Protein AF-A0A8T3SNA0-F1 (afdb_monomer)

Mean predicted aligned error: 11.96 Å

Radius of gyration: 19.22 Å; Cα contacts (8 Å, |Δi|>4): 150; chains: 1; bounding box: 56×57×47 Å

Secondary structure (DSSP, 8-state):
-------------PPPHHHHHHHHHHHHTT--HHHHHHHHHHHHHTTSS-S--PPPHHHHHHHHHHHH--TT-B--GGG--TTTHHHHHHHHHHHHHHTTTS----BHHHHHHHHHHHHHTTT-S-HHHHHHHHHHHHHHHHHT--HHHHHHHHHHHTTT-S--TTSSS--SS---SS-HHHHHHHHHHHHHHHHHHHHHTT-

Nearest PDB structures (foldseek):
  5cwd-assembly1_A  TM=2.238E-01  e=4.123E+00  synthetic construct

Structure (mmCIF, N/CA/C/O backbone):
data_AF-A0A8T3SNA0-F1
#
_entry.id   AF-A0A8T3SNA0-F1
#
loop_
_atom_site.group_PDB
_atom_site.id
_atom_site.type_symbol
_atom_site.label_atom_id
_atom_site.label_alt_id
_atom_site.label_comp_id
_atom_site.label_asym_id
_atom_site.label_entity_id
_atom_site.label_seq_id
_atom_site.pdbx_PDB_ins_code
_atom_site.Cartn_x
_atom_site.Cartn_y
_atom_site.Cartn_z
_atom_site.occupancy
_atom_site.B_iso_or_equiv
_atom_site.auth_seq_id
_atom_site.auth_comp_id
_atom_site.auth_asym_id
_atom_site.auth_atom_id
_atom_site.pdbx_PDB_model_num
ATOM 1 N N . MET A 1 1 ? -32.543 43.763 0.097 1.00 41.12 1 MET A N 1
ATOM 2 C CA . MET A 1 1 ? -32.169 42.944 1.270 1.00 41.12 1 MET A CA 1
ATOM 3 C C . MET A 1 1 ? -31.604 41.616 0.782 1.00 41.12 1 MET A C 1
ATOM 5 O O . MET A 1 1 ? -32.370 40.712 0.484 1.00 41.12 1 MET A O 1
ATOM 9 N N . ALA A 1 2 ? -30.284 41.521 0.621 1.00 39.97 2 ALA A N 1
ATOM 10 C CA . ALA A 1 2 ? -29.609 40.285 0.229 1.00 39.97 2 ALA A CA 1
ATOM 11 C C . ALA A 1 2 ? -28.922 39.700 1.468 1.00 39.97 2 ALA A C 1
ATOM 13 O O . ALA A 1 2 ? -28.028 40.326 2.036 1.00 39.97 2 ALA A O 1
ATOM 14 N N . ALA A 1 3 ? -29.379 38.531 1.916 1.00 43.66 3 ALA A N 1
ATOM 15 C CA . ALA A 1 3 ? -28.759 37.804 3.011 1.00 43.66 3 ALA A CA 1
ATOM 16 C C . ALA A 1 3 ? -27.366 37.329 2.572 1.00 43.66 3 ALA A C 1
ATOM 18 O O . ALA A 1 3 ? -27.232 36.438 1.730 1.00 43.66 3 ALA A O 1
ATOM 19 N N . LEU A 1 4 ? -26.329 37.944 3.141 1.00 41.34 4 LEU A N 1
ATOM 20 C CA . LEU A 1 4 ? -24.953 37.469 3.080 1.00 41.34 4 LEU A CA 1
ATOM 21 C C . LEU A 1 4 ? -24.907 36.070 3.698 1.00 41.34 4 LEU A C 1
ATOM 23 O O . LEU A 1 4 ? -24.928 35.906 4.916 1.00 41.34 4 LEU A O 1
ATOM 27 N N . ARG A 1 5 ? -24.873 35.053 2.833 1.00 42.12 5 ARG A N 1
ATOM 28 C CA . ARG A 1 5 ? -24.550 33.676 3.198 1.00 42.12 5 ARG A CA 1
ATOM 29 C C . ARG A 1 5 ? -23.147 33.682 3.793 1.00 42.12 5 ARG A C 1
ATOM 31 O O . ARG A 1 5 ? -22.155 33.714 3.068 1.00 42.12 5 ARG A O 1
ATOM 38 N N . THR A 1 6 ? -23.070 33.670 5.116 1.00 41.16 6 THR A N 1
ATOM 39 C CA . THR A 1 6 ? -21.853 33.367 5.855 1.00 41.16 6 THR A CA 1
ATOM 40 C C . THR A 1 6 ? -21.423 31.964 5.452 1.00 41.16 6 THR A C 1
ATOM 42 O O . THR A 1 6 ? -21.992 30.955 5.863 1.00 41.16 6 THR A O 1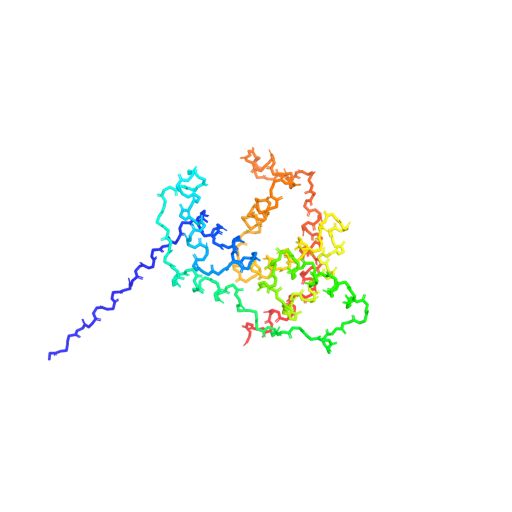
ATOM 45 N N . ASN A 1 7 ? -20.443 31.910 4.553 1.00 38.31 7 ASN A N 1
ATOM 46 C CA . ASN A 1 7 ? -19.790 30.686 4.135 1.00 38.31 7 ASN A CA 1
ATOM 47 C C . ASN A 1 7 ? -18.926 30.224 5.311 1.00 38.31 7 ASN A C 1
ATOM 49 O O . ASN A 1 7 ? -17.732 30.517 5.394 1.00 38.31 7 ASN A O 1
ATOM 53 N N . SER A 1 8 ? -19.585 29.596 6.286 1.00 42.53 8 SER A N 1
ATOM 54 C CA . SER A 1 8 ? -18.983 28.931 7.427 1.00 42.53 8 SER A CA 1
ATOM 55 C C . SER A 1 8 ? -18.005 27.909 6.876 1.00 42.53 8 SER A C 1
ATOM 57 O O . SER A 1 8 ? -18.397 26.799 6.518 1.00 42.53 8 SER A O 1
ATOM 59 N N . ARG A 1 9 ? -16.732 28.305 6.758 1.00 39.84 9 ARG A N 1
ATOM 60 C CA . ARG A 1 9 ? -15.613 27.406 6.488 1.00 39.84 9 ARG A CA 1
ATOM 61 C C . ARG A 1 9 ? -15.708 26.300 7.528 1.00 39.84 9 ARG A C 1
ATOM 63 O O . ARG A 1 9 ? -15.322 26.497 8.679 1.00 39.84 9 ARG A O 1
ATOM 70 N N . ARG A 1 10 ? -16.307 25.167 7.146 1.00 43.94 10 ARG A N 1
ATOM 71 C CA . ARG A 1 10 ? -16.349 23.946 7.946 1.00 43.94 10 ARG A CA 1
ATOM 72 C C . ARG A 1 10 ? -14.896 23.669 8.293 1.00 43.94 10 ARG A C 1
ATOM 74 O O . ARG A 1 10 ? -14.129 23.276 7.420 1.00 43.94 10 ARG A O 1
ATOM 81 N N . ARG A 1 11 ? -14.504 23.940 9.541 1.00 46.56 11 ARG A N 1
ATOM 82 C CA . ARG A 1 11 ? -13.233 23.469 10.084 1.00 46.56 11 ARG A CA 1
ATOM 83 C C . ARG A 1 11 ? -13.300 21.955 9.969 1.00 46.56 11 ARG A C 1
ATOM 85 O O . ARG A 1 11 ? -13.979 21.307 10.762 1.00 46.56 11 ARG A O 1
ATOM 92 N N . VAL A 1 12 ? -12.692 21.413 8.919 1.00 51.69 12 VAL A N 1
ATOM 93 C CA . VAL A 1 12 ? -12.481 19.978 8.783 1.00 51.69 12 VAL A CA 1
ATOM 94 C C . VAL A 1 12 ? -11.701 19.599 10.031 1.00 51.69 12 VAL A C 1
ATOM 96 O O . VAL A 1 12 ? -10.583 20.074 10.227 1.00 51.69 12 VAL A O 1
ATOM 99 N N . ARG A 1 13 ? -12.334 18.855 10.945 1.00 62.06 13 ARG A N 1
ATOM 100 C CA . ARG A 1 13 ? -11.621 18.318 12.102 1.00 62.06 13 ARG A CA 1
ATOM 101 C C . ARG A 1 13 ? -10.490 17.475 11.534 1.00 62.06 13 ARG A C 1
ATOM 103 O O . ARG A 1 13 ? -10.747 16.507 10.820 1.00 62.06 13 ARG A O 1
ATOM 110 N N . LYS A 1 14 ? -9.256 17.906 11.790 1.00 80.62 14 LYS A N 1
ATOM 111 C CA . LYS A 1 14 ? -8.062 17.186 11.366 1.00 80.62 14 LYS A CA 1
ATOM 112 C C . LYS A 1 14 ? -8.101 15.820 12.055 1.00 80.62 14 LYS A C 1
ATOM 114 O O . LYS A 1 14 ? -8.284 15.761 13.270 1.00 80.62 14 LYS A O 1
ATOM 119 N N . VAL A 1 15 ? -8.023 14.745 11.272 1.00 85.31 15 VAL A N 1
ATOM 120 C CA . VAL A 1 15 ? -7.929 13.379 11.807 1.00 85.31 15 VAL A CA 1
ATOM 121 C C . VAL A 1 15 ? -6.645 13.294 12.631 1.00 85.31 15 VAL A C 1
ATOM 123 O O . VAL A 1 15 ? -5.622 13.849 12.224 1.00 85.31 15 VAL A O 1
ATOM 126 N N . HIS A 1 16 ? -6.709 12.657 13.801 1.00 87.25 16 HIS A N 1
ATOM 127 C CA . HIS A 1 16 ? -5.532 12.508 14.654 1.00 87.25 16 HIS A CA 1
ATOM 128 C C . HIS A 1 16 ? -4.430 11.727 13.910 1.00 87.25 16 HIS A C 1
ATOM 130 O O . HIS A 1 16 ? -4.771 10.752 13.235 1.00 87.25 16 HIS A O 1
ATOM 136 N N . PRO A 1 17 ? -3.139 12.099 14.019 1.00 78.88 17 PRO A N 1
ATOM 137 C CA . PRO A 1 17 ? -2.055 11.447 13.282 1.00 78.88 17 PRO A CA 1
ATOM 138 C C . PRO A 1 17 ? -2.010 9.922 13.431 1.00 78.88 17 PRO A C 1
ATOM 140 O O . PRO A 1 17 ? -1.858 9.227 12.433 1.00 78.88 17 PRO A O 1
ATOM 143 N N . ASP A 1 18 ? -2.224 9.387 14.636 1.00 78.69 18 ASP A N 1
ATOM 144 C CA . ASP A 1 18 ? -2.206 7.931 14.855 1.00 78.69 18 ASP A CA 1
ATOM 145 C C . ASP A 1 18 ? -3.382 7.213 14.181 1.00 78.69 18 ASP A C 1
ATOM 147 O O . ASP A 1 18 ? -3.214 6.145 13.595 1.00 78.69 18 ASP A O 1
ATOM 151 N N . VAL A 1 19 ? -4.565 7.834 14.190 1.00 87.31 19 VAL A N 1
ATOM 152 C CA . VAL A 1 19 ? -5.748 7.313 13.493 1.00 87.31 19 VAL A CA 1
ATOM 153 C C . VAL A 1 19 ? -5.531 7.372 11.982 1.00 87.31 19 VAL A C 1
ATOM 155 O O . VAL A 1 19 ? -5.845 6.421 11.274 1.00 87.31 19 VAL A O 1
ATOM 158 N N . LEU A 1 20 ? -4.944 8.462 11.482 1.00 85.69 20 LEU A N 1
ATOM 159 C CA . LEU A 1 20 ? -4.593 8.603 10.071 1.00 85.69 20 LEU A CA 1
ATOM 160 C C . LEU A 1 20 ? -3.561 7.551 9.638 1.00 85.69 20 LEU A C 1
ATOM 162 O O . LEU A 1 20 ? -3.714 6.952 8.576 1.00 85.69 20 LEU A O 1
ATOM 166 N N . ARG A 1 21 ? -2.558 7.275 10.481 1.00 79.56 21 ARG A N 1
ATOM 167 C CA . ARG A 1 21 ? -1.555 6.226 10.253 1.00 79.56 21 ARG A CA 1
ATOM 168 C C . ARG A 1 21 ? -2.212 4.850 10.136 1.00 79.56 21 ARG A C 1
ATOM 170 O O . ARG A 1 21 ? -1.941 4.133 9.178 1.00 79.56 21 ARG A O 1
ATOM 177 N N . ALA A 1 22 ? -3.117 4.518 11.056 1.00 83.31 22 ALA A N 1
ATOM 178 C CA . ALA A 1 22 ? -3.868 3.265 11.024 1.00 83.31 22 ALA A CA 1
ATOM 179 C C . ALA A 1 22 ? -4.764 3.148 9.774 1.00 83.31 22 ALA A C 1
ATOM 181 O O . ALA A 1 22 ? -4.794 2.098 9.136 1.00 83.31 22 ALA A O 1
ATOM 182 N N . ILE A 1 23 ? -5.421 4.242 9.365 1.00 87.75 23 ILE A N 1
ATOM 183 C CA . ILE A 1 23 ? -6.200 4.299 8.116 1.00 87.75 23 ILE A CA 1
ATOM 184 C C . ILE A 1 23 ? -5.314 4.012 6.908 1.00 87.75 23 ILE A C 1
ATOM 186 O O . ILE A 1 23 ? -5.667 3.183 6.075 1.00 87.75 23 ILE A O 1
ATOM 190 N N . HIS A 1 24 ? -4.164 4.682 6.801 1.00 83.94 24 HIS A N 1
ATOM 191 C CA . HIS A 1 24 ? -3.239 4.464 5.691 1.00 83.94 24 HIS A CA 1
ATOM 192 C C . HIS A 1 24 ? -2.762 3.015 5.643 1.00 83.94 24 HIS A C 1
ATOM 194 O O . HIS A 1 24 ? -2.770 2.413 4.573 1.00 83.94 24 HIS A O 1
ATOM 200 N N . GLN A 1 25 ? -2.403 2.445 6.793 1.00 81.62 25 GLN A N 1
ATOM 201 C CA . GLN A 1 25 ? -1.986 1.052 6.903 1.00 81.62 25 GLN A CA 1
ATOM 202 C C . GLN A 1 25 ? -3.044 0.092 6.347 1.00 81.62 25 GLN A C 1
ATOM 204 O O . GLN A 1 25 ? -2.724 -0.730 5.488 1.00 81.62 25 GLN A O 1
ATOM 209 N N . ASP A 1 26 ? -4.297 0.216 6.780 1.00 85.88 26 ASP A N 1
ATOM 210 C CA . ASP A 1 26 ? -5.354 -0.705 6.355 1.00 85.88 26 ASP A CA 1
ATOM 211 C C . ASP A 1 26 ? -5.747 -0.482 4.878 1.00 85.88 26 ASP A C 1
ATOM 213 O O . ASP A 1 26 ? -6.000 -1.426 4.129 1.00 85.88 26 ASP A O 1
ATOM 217 N N . LEU A 1 27 ? -5.715 0.761 4.390 1.00 87.00 27 LEU A N 1
ATOM 218 C CA . LEU A 1 27 ? -5.955 1.056 2.971 1.00 87.00 27 LEU A CA 1
ATOM 219 C C . LEU A 1 27 ? -4.823 0.549 2.057 1.00 87.00 27 LEU A C 1
ATOM 221 O O . LEU A 1 27 ? -5.067 0.156 0.906 1.00 87.00 27 LEU A O 1
ATOM 225 N N . LEU A 1 28 ? -3.578 0.533 2.543 1.00 81.75 28 LEU A N 1
ATOM 226 C CA . LEU A 1 28 ? -2.426 -0.009 1.815 1.00 81.75 28 LEU A CA 1
ATOM 227 C C . LEU A 1 28 ? -2.498 -1.533 1.666 1.00 81.75 28 LEU A C 1
ATOM 229 O O . LEU A 1 28 ? -2.053 -2.054 0.641 1.00 81.75 28 LEU A O 1
ATOM 233 N N . THR A 1 29 ? -3.112 -2.235 2.619 1.00 79.69 29 THR A N 1
ATOM 234 C CA . THR A 1 29 ? -3.356 -3.688 2.543 1.00 79.69 29 THR A CA 1
ATOM 235 C C . THR A 1 29 ? -4.631 -4.051 1.773 1.00 79.69 29 THR A C 1
ATOM 237 O O . THR A 1 29 ? -4.934 -5.229 1.588 1.00 79.69 29 THR A O 1
ATOM 240 N N . GLY A 1 30 ? -5.358 -3.048 1.268 1.00 83.38 30 GLY A N 1
ATOM 241 C CA . GLY A 1 30 ? -6.528 -3.233 0.412 1.00 83.38 30 GLY A CA 1
ATOM 242 C C . GLY A 1 30 ? -7.860 -3.322 1.155 1.00 83.38 30 GLY A C 1
ATOM 243 O O . GLY A 1 30 ? -8.850 -3.707 0.536 1.00 83.38 30 GLY A O 1
ATOM 244 N N . ALA A 1 31 ? -7.914 -2.967 2.444 1.00 87.88 31 ALA A N 1
ATOM 245 C CA . ALA A 1 31 ? -9.171 -2.902 3.185 1.00 87.88 31 ALA A CA 1
ATOM 246 C C . ALA A 1 31 ? -10.130 -1.865 2.572 1.00 87.88 31 ALA A C 1
ATOM 248 O O . ALA A 1 31 ? -9.706 -0.824 2.051 1.00 87.88 31 ALA A O 1
ATOM 249 N N . SER A 1 32 ? -11.436 -2.138 2.626 1.00 90.94 32 SER A N 1
ATOM 250 C CA . SER A 1 32 ? -12.446 -1.164 2.213 1.00 90.94 32 SER A CA 1
ATOM 251 C C . SER A 1 32 ? -12.658 -0.110 3.306 1.00 90.94 32 SER A C 1
ATOM 253 O O . SER A 1 32 ? -12.371 -0.343 4.475 1.00 90.94 32 SER A O 1
ATOM 255 N N . ALA A 1 33 ? -13.170 1.072 2.955 1.00 92.00 33 ALA A N 1
ATOM 256 C CA . ALA A 1 33 ? -13.394 2.128 3.945 1.00 92.00 33 ALA A CA 1
ATOM 257 C C . ALA A 1 33 ? -14.295 1.702 5.132 1.00 92.00 33 ALA A C 1
ATOM 259 O O . ALA A 1 33 ? -13.966 2.077 6.257 1.00 92.00 33 ALA A O 1
ATOM 260 N N . PRO A 1 34 ? -15.384 0.927 4.936 1.00 94.38 34 PRO A N 1
ATOM 261 C CA . PRO A 1 34 ? -16.122 0.312 6.041 1.00 94.38 34 PRO A CA 1
ATOM 262 C C . PRO A 1 34 ? -15.256 -0.589 6.929 1.00 94.38 34 PRO A C 1
ATOM 264 O O . PRO A 1 34 ? -15.255 -0.391 8.142 1.00 94.38 34 PRO A O 1
ATOM 267 N N . ASP A 1 35 ? -14.467 -1.492 6.334 1.00 92.94 35 ASP A N 1
ATOM 268 C CA . ASP A 1 35 ? -13.602 -2.419 7.081 1.00 92.94 35 ASP A CA 1
ATOM 269 C C . ASP A 1 35 ? -12.575 -1.660 7.927 1.00 92.94 35 ASP A C 1
ATOM 271 O O . ASP A 1 35 ? -12.303 -2.028 9.065 1.00 92.94 35 ASP A O 1
ATOM 275 N N . VAL A 1 36 ? -12.029 -0.558 7.397 1.00 93.44 36 VAL A N 1
ATOM 276 C CA . VAL A 1 36 ? -11.104 0.311 8.139 1.00 93.44 36 VAL A CA 1
ATOM 277 C C . VAL A 1 36 ? -11.796 0.938 9.349 1.00 93.44 36 VAL A C 1
ATOM 279 O O . VAL A 1 36 ? -11.230 0.952 10.437 1.00 93.44 36 VAL A O 1
ATOM 282 N N . VAL A 1 37 ? -13.017 1.460 9.198 1.00 95.19 37 VAL A N 1
ATOM 283 C CA . VAL A 1 37 ? -13.757 2.059 10.325 1.00 95.19 37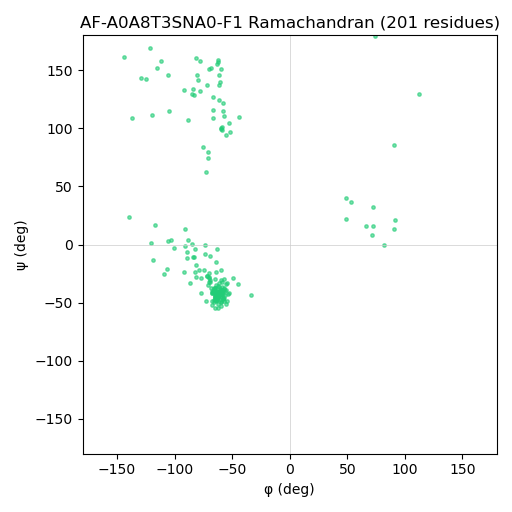 VAL A CA 1
ATOM 284 C C . VAL A 1 37 ? -14.048 1.018 11.407 1.00 95.19 37 VAL A C 1
ATOM 286 O O . VAL A 1 37 ? -13.891 1.304 12.598 1.00 95.19 37 VAL A O 1
ATOM 289 N N . GLU A 1 38 ? -14.432 -0.191 11.005 1.00 94.94 38 GLU A N 1
ATOM 290 C CA . GLU A 1 38 ? -14.644 -1.306 11.926 1.00 94.94 38 GLU A CA 1
ATOM 291 C C . GLU A 1 38 ? -13.340 -1.703 12.632 1.00 94.94 38 GLU A C 1
ATOM 293 O O . GLU A 1 38 ? -13.306 -1.780 13.861 1.00 94.94 38 GLU A O 1
ATOM 298 N N . ALA A 1 39 ? -12.240 -1.854 11.890 1.00 93.06 39 ALA A N 1
ATOM 299 C CA . ALA A 1 39 ? -10.931 -2.190 12.441 1.00 93.06 39 ALA A CA 1
ATOM 300 C C . ALA A 1 39 ? -10.437 -1.143 13.451 1.00 93.06 39 ALA A C 1
ATOM 302 O O . ALA A 1 39 ? -9.952 -1.507 14.524 1.00 93.06 39 ALA A O 1
ATOM 303 N N . LEU A 1 40 ? -10.598 0.153 13.160 1.00 94.50 40 LEU A N 1
ATOM 304 C CA . LEU A 1 40 ? -10.273 1.236 14.096 1.00 94.50 40 LEU A CA 1
ATOM 305 C C . LEU A 1 40 ? -11.102 1.144 15.379 1.00 94.50 40 LEU A C 1
ATOM 307 O O . LEU A 1 40 ? -10.555 1.297 16.469 1.00 94.50 40 LEU A O 1
ATOM 311 N N . SER A 1 41 ? -12.396 0.843 15.249 1.00 94.06 41 SER A N 1
ATOM 312 C CA . SER A 1 41 ? -13.301 0.685 16.394 1.00 94.06 41 SER A CA 1
ATOM 313 C C . SER A 1 41 ? -12.858 -0.471 17.285 1.00 94.06 41 SER A C 1
ATOM 315 O O . SER A 1 41 ? -12.748 -0.311 18.498 1.00 94.06 41 SER A O 1
ATOM 317 N N . GLN A 1 42 ? -12.514 -1.612 16.684 1.00 93.94 42 GLN A N 1
ATOM 318 C CA . GLN A 1 42 ? -12.010 -2.775 17.415 1.00 93.94 42 GLN A CA 1
ATOM 319 C C . GLN A 1 42 ? -10.674 -2.490 18.112 1.00 93.94 42 GLN A C 1
ATOM 321 O O . GLN A 1 42 ? -10.497 -2.853 19.272 1.00 93.94 42 GLN A O 1
ATOM 326 N N . ARG A 1 43 ? -9.738 -1.802 17.447 1.00 91.62 43 ARG A N 1
ATOM 327 C CA . ARG A 1 43 ? -8.451 -1.413 18.051 1.00 91.62 43 ARG A CA 1
ATOM 328 C C . ARG A 1 43 ? -8.633 -0.452 19.233 1.00 91.62 43 ARG A C 1
ATOM 330 O O . ARG A 1 43 ? -7.958 -0.610 20.245 1.00 91.62 43 ARG A O 1
ATOM 337 N N . GLN A 1 44 ? -9.560 0.503 19.142 1.00 92.75 44 GLN A N 1
ATOM 338 C CA . GLN A 1 44 ? -9.870 1.428 20.240 1.00 92.75 44 GLN A CA 1
ATOM 339 C C . GLN A 1 44 ?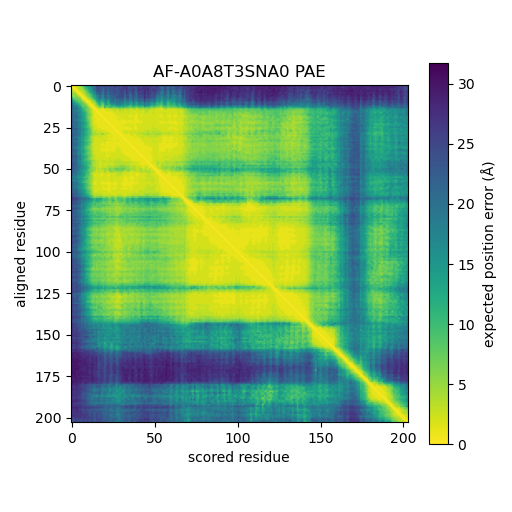 -10.508 0.702 21.433 1.00 92.75 44 GLN A C 1
ATOM 341 O O . GLN A 1 44 ? -10.109 0.936 22.569 1.00 92.75 44 GLN A O 1
ATOM 346 N N . LEU A 1 45 ? -11.416 -0.253 21.186 1.00 92.81 45 LEU A N 1
ATOM 347 C CA . LEU A 1 45 ? -11.990 -1.111 22.234 1.00 92.81 45 LEU A CA 1
ATOM 348 C C . LEU A 1 45 ? -10.934 -1.964 22.952 1.00 92.81 45 LEU A C 1
ATOM 350 O O . LEU A 1 45 ? -11.059 -2.216 24.148 1.00 92.81 45 LEU A O 1
ATOM 354 N N . ARG A 1 46 ? -9.885 -2.393 22.239 1.00 92.62 46 ARG A N 1
ATOM 355 C CA . ARG A 1 46 ? -8.748 -3.134 22.813 1.00 92.62 46 ARG A CA 1
ATOM 356 C C . ARG A 1 46 ? -7.691 -2.240 23.474 1.00 92.62 46 ARG A C 1
ATOM 358 O O . ARG A 1 46 ? -6.739 -2.765 24.040 1.00 92.62 46 ARG A O 1
ATOM 365 N N . GLY A 1 47 ? -7.837 -0.914 23.410 1.00 90.31 47 GLY A N 1
ATOM 366 C CA . GLY A 1 47 ? -6.846 0.037 23.926 1.00 90.31 47 GLY A CA 1
ATOM 367 C C . GLY A 1 47 ? -5.564 0.137 23.087 1.00 90.31 47 GLY A C 1
ATOM 368 O O . GLY A 1 47 ? -4.565 0.665 23.563 1.00 90.31 47 GLY A O 1
ATOM 369 N N . GLU A 1 48 ? -5.574 -0.359 21.846 1.00 85.75 48 GLU A N 1
ATOM 370 C CA . GLU A 1 48 ? -4.437 -0.307 20.906 1.00 85.75 48 GLU A CA 1
ATOM 371 C C . GLU A 1 48 ? -4.326 1.050 20.191 1.00 85.75 48 GLU A C 1
ATOM 373 O O . GLU A 1 48 ? -3.290 1.378 19.615 1.00 85.75 48 GLU A O 1
ATOM 378 N N . LEU A 1 49 ? -5.405 1.834 20.206 1.00 86.06 49 LEU A N 1
ATOM 379 C CA . LEU A 1 49 ? -5.478 3.190 19.670 1.00 86.06 49 LEU A CA 1
ATOM 380 C C . LEU A 1 49 ? -5.968 4.132 20.778 1.00 86.06 49 LEU A C 1
ATOM 382 O O . LEU A 1 49 ? -6.845 3.736 21.551 1.00 86.06 49 LEU A O 1
ATOM 386 N N . PRO A 1 50 ? -5.443 5.370 20.865 1.00 83.38 50 PRO A N 1
ATOM 387 C CA . PRO A 1 50 ? -5.921 6.325 21.853 1.00 83.38 50 PRO A CA 1
ATOM 388 C C . PRO A 1 50 ? -7.399 6.654 21.620 1.00 83.38 50 PRO A C 1
ATOM 390 O O . PRO A 1 50 ? -7.896 6.530 20.497 1.00 83.38 50 PRO A O 1
ATOM 393 N N . ASP A 1 51 ? -8.083 7.120 22.669 1.00 89.12 51 ASP A N 1
ATOM 394 C CA . ASP A 1 51 ? -9.507 7.472 22.630 1.00 89.12 51 ASP A CA 1
ATOM 395 C C . ASP A 1 51 ? -9.753 8.754 21.809 1.00 89.12 51 ASP A C 1
ATOM 397 O O . ASP A 1 51 ? -9.942 9.864 22.312 1.00 89.12 51 ASP A O 1
ATOM 401 N N . HIS A 1 52 ? -9.654 8.609 20.491 1.00 88.12 52 HIS A N 1
ATOM 402 C CA . HIS A 1 52 ? -9.841 9.656 19.504 1.00 88.12 52 HIS A CA 1
ATOM 403 C C . HIS A 1 52 ? -11.099 9.399 18.684 1.00 88.12 52 HIS A C 1
ATOM 405 O O . HIS A 1 52 ? -11.589 8.281 18.557 1.00 88.12 52 HIS A O 1
ATOM 411 N N . ALA A 1 53 ? -11.627 10.464 18.084 1.00 88.75 53 ALA A N 1
ATOM 412 C CA . ALA A 1 53 ? -12.787 10.343 17.217 1.00 88.75 53 ALA A CA 1
ATOM 413 C C . ALA A 1 53 ? -12.434 9.541 15.954 1.00 88.75 53 ALA A C 1
ATOM 415 O O . ALA A 1 53 ? -11.647 10.001 15.120 1.00 88.75 53 ALA A O 1
ATOM 416 N N . ILE A 1 54 ? -13.067 8.378 15.793 1.00 92.44 54 ILE A N 1
ATOM 417 C CA . ILE A 1 54 ? -12.976 7.573 14.575 1.00 92.44 54 ILE A CA 1
ATOM 418 C C . ILE A 1 54 ? -13.653 8.341 13.430 1.00 92.44 54 ILE A C 1
ATOM 420 O O . ILE A 1 54 ? -14.801 8.782 13.565 1.00 92.44 54 ILE A O 1
ATOM 424 N N . PRO A 1 55 ? -12.969 8.551 12.295 1.00 92.69 55 PRO A N 1
ATOM 425 C CA . PRO A 1 55 ? -13.567 9.226 11.159 1.00 92.69 55 PRO A CA 1
ATOM 426 C C . PRO A 1 55 ? -14.666 8.377 10.518 1.00 92.69 55 PRO A C 1
ATOM 428 O O . PRO A 1 55 ? -14.631 7.152 10.518 1.00 92.69 55 PRO A O 1
ATOM 431 N N . SER A 1 56 ? -15.638 9.051 9.904 1.00 94.56 56 SER A N 1
ATOM 432 C CA . SER A 1 56 ? -16.699 8.370 9.157 1.00 94.56 56 SER A CA 1
ATOM 433 C C . SER A 1 56 ? -16.149 7.586 7.959 1.00 94.56 56 SER A C 1
ATOM 435 O O . SER A 1 56 ? -15.148 7.991 7.361 1.00 94.56 56 SER A O 1
ATOM 437 N N . ALA A 1 57 ? -16.878 6.558 7.510 1.00 93.75 57 ALA A N 1
ATOM 438 C CA . ALA A 1 57 ? -16.539 5.813 6.292 1.00 93.75 57 ALA A CA 1
ATOM 439 C C . ALA A 1 57 ? -16.392 6.730 5.064 1.00 93.75 57 ALA A C 1
ATOM 441 O O . ALA A 1 57 ? -15.523 6.513 4.230 1.00 93.75 57 ALA A O 1
ATOM 442 N N . ARG A 1 58 ? -17.168 7.822 4.977 1.00 92.12 58 ARG A N 1
ATOM 443 C CA . ARG A 1 58 ? -17.020 8.830 3.913 1.00 92.12 58 ARG A CA 1
ATOM 444 C C . ARG A 1 58 ? -15.660 9.530 3.960 1.00 92.12 58 ARG A C 1
ATOM 446 O O . ARG A 1 58 ? -15.061 9.764 2.915 1.00 92.12 58 ARG A O 1
ATOM 453 N N . THR A 1 59 ? -15.189 9.883 5.153 1.00 93.00 59 THR A N 1
ATOM 454 C CA . THR A 1 59 ? -13.868 10.496 5.343 1.00 93.00 59 THR A CA 1
ATOM 455 C C . THR A 1 59 ? -12.770 9.516 4.948 1.00 93.00 59 THR A C 1
ATOM 457 O O . THR A 1 59 ? -11.877 9.890 4.195 1.00 93.00 59 THR A O 1
ATOM 460 N N . VAL A 1 60 ? -12.875 8.256 5.379 1.00 92.38 60 VAL A N 1
ATOM 461 C CA . VAL A 1 60 ? -11.926 7.201 4.997 1.00 92.38 60 VAL A CA 1
ATOM 462 C C . VAL A 1 60 ? -11.936 6.965 3.484 1.00 92.38 60 VAL A C 1
ATOM 464 O O . VAL A 1 60 ? -10.874 6.892 2.881 1.00 92.38 60 VAL A O 1
ATOM 467 N N . SER A 1 61 ? -13.102 6.940 2.832 1.00 90.69 61 SER A N 1
ATOM 468 C CA . SER A 1 61 ? -13.202 6.837 1.368 1.00 90.69 61 SER A CA 1
ATOM 469 C C . SER A 1 61 ? -12.557 8.017 0.639 1.00 90.69 61 SER A C 1
ATOM 471 O O . SER A 1 61 ? -11.955 7.824 -0.415 1.00 90.69 61 SER A O 1
ATOM 473 N N . ASN A 1 62 ? -12.664 9.237 1.177 1.00 89.06 62 ASN A N 1
ATOM 474 C CA . ASN A 1 62 ? -11.980 10.399 0.606 1.00 89.06 62 ASN A CA 1
ATOM 475 C C . ASN A 1 62 ? -10.457 10.241 0.699 1.00 89.06 62 ASN A C 1
ATOM 477 O O . ASN A 1 62 ? -9.788 10.408 -0.317 1.00 89.06 62 ASN A O 1
ATOM 481 N N . ILE A 1 63 ? -9.943 9.836 1.868 1.00 86.56 63 ILE A N 1
ATOM 482 C CA . ILE A 1 63 ? -8.517 9.530 2.073 1.00 86.56 63 ILE A CA 1
ATOM 483 C C . ILE A 1 63 ? -8.078 8.424 1.104 1.00 86.56 63 ILE A C 1
ATOM 485 O O . ILE A 1 63 ? -7.093 8.567 0.388 1.00 86.56 63 ILE A O 1
ATOM 489 N N . ALA A 1 64 ? -8.856 7.346 0.988 1.00 86.50 64 ALA A N 1
ATOM 490 C CA . ALA A 1 64 ? -8.574 6.253 0.064 1.00 86.50 64 ALA A CA 1
ATOM 491 C C . ALA A 1 64 ? -8.515 6.719 -1.394 1.00 86.50 64 ALA A C 1
ATOM 493 O O . ALA A 1 64 ? -7.663 6.263 -2.152 1.00 86.50 64 ALA A O 1
ATOM 494 N N . ARG A 1 65 ? -9.394 7.637 -1.805 1.00 84.44 65 ARG A N 1
ATOM 495 C CA . ARG A 1 65 ? -9.375 8.222 -3.150 1.00 84.44 65 ARG A CA 1
ATOM 496 C C . ARG A 1 65 ? -8.135 9.089 -3.375 1.00 84.44 65 ARG A C 1
ATOM 498 O O . ARG A 1 65 ? -7.527 9.002 -4.438 1.00 84.44 65 ARG A O 1
ATOM 505 N N . GLU A 1 66 ? -7.741 9.884 -2.388 1.00 80.69 66 GLU A N 1
ATOM 506 C CA . GLU A 1 66 ? -6.497 10.664 -2.426 1.00 80.69 66 GLU A CA 1
ATOM 507 C C . GLU A 1 66 ? -5.277 9.736 -2.559 1.00 80.69 66 GLU A C 1
ATOM 509 O O . GLU A 1 66 ? -4.412 9.968 -3.401 1.00 80.69 66 GLU A O 1
ATOM 514 N N . MET A 1 67 ? -5.269 8.598 -1.859 1.00 75.81 67 MET A N 1
ATOM 515 C CA . MET A 1 67 ? -4.219 7.579 -1.989 1.00 75.81 67 MET A CA 1
ATOM 516 C C . MET A 1 67 ? -4.247 6.824 -3.330 1.00 75.81 67 MET A C 1
ATOM 518 O O . MET A 1 67 ? -3.200 6.404 -3.814 1.00 75.81 67 MET A O 1
ATOM 522 N N . ARG A 1 68 ? -5.429 6.615 -3.929 1.00 70.38 68 ARG A N 1
ATOM 523 C CA . ARG A 1 68 ? -5.621 5.853 -5.181 1.00 70.38 68 ARG A CA 1
ATOM 524 C C . ARG A 1 68 ? -5.385 6.648 -6.460 1.00 70.38 68 ARG A C 1
ATOM 526 O O . ARG A 1 68 ? -5.380 6.033 -7.518 1.00 70.38 68 ARG A O 1
ATOM 533 N N . THR A 1 69 ? -5.245 7.970 -6.396 1.00 63.88 69 THR A N 1
ATOM 534 C CA . THR A 1 69 ? -5.028 8.819 -7.584 1.00 63.88 69 THR A CA 1
ATOM 535 C C . THR A 1 69 ? -3.611 8.649 -8.140 1.00 63.88 69 THR A C 1
ATOM 537 O O . THR A 1 69 ? -2.808 9.570 -8.153 1.00 63.88 69 THR A O 1
ATOM 540 N N . ASP A 1 70 ? -3.293 7.436 -8.573 1.00 71.81 70 ASP A N 1
ATOM 541 C CA . ASP A 1 70 ? -2.213 7.178 -9.505 1.00 71.81 70 ASP A CA 1
ATOM 542 C C . ASP A 1 70 ? -2.793 7.304 -10.915 1.00 71.81 70 ASP A C 1
ATOM 544 O O . ASP A 1 70 ? -3.601 6.492 -11.363 1.00 71.81 70 ASP A O 1
ATOM 548 N N . ASP A 1 71 ? -2.420 8.388 -11.574 1.00 78.69 71 ASP A N 1
ATOM 549 C CA . ASP A 1 71 ? -2.817 8.772 -12.922 1.00 78.69 71 ASP A CA 1
ATOM 550 C C . ASP A 1 71 ? -2.146 7.932 -14.017 1.00 78.69 71 ASP A C 1
ATOM 552 O O . ASP A 1 71 ? -2.551 8.002 -15.175 1.00 78.69 71 ASP A O 1
ATOM 556 N N . SER A 1 72 ? -1.177 7.081 -13.662 1.00 85.44 72 SER A N 1
ATOM 557 C CA . SER A 1 72 ? -0.447 6.251 -14.628 1.00 85.44 72 SER A CA 1
ATOM 558 C C . SER A 1 72 ? -1.289 5.138 -15.273 1.00 85.44 72 SER A C 1
ATOM 560 O O . SER A 1 72 ? -0.857 4.521 -16.248 1.00 85.44 72 SER A O 1
ATOM 562 N N . GLY A 1 73 ? -2.503 4.898 -14.769 1.00 89.50 73 GLY A N 1
ATOM 563 C CA . GLY A 1 73 ? -3.403 3.859 -15.263 1.00 89.50 73 GLY A CA 1
ATOM 564 C C . GLY A 1 73 ? -2.972 2.447 -14.864 1.00 89.50 73 GLY A C 1
ATOM 565 O O . GLY A 1 73 ? -1.970 2.235 -14.177 1.00 89.50 73 GLY A O 1
ATOM 566 N N . GLU A 1 74 ? -3.767 1.464 -15.279 1.00 93.88 74 GLU A N 1
ATOM 567 C CA . GLU A 1 74 ? -3.495 0.049 -15.024 1.00 93.88 74 GLU A CA 1
ATOM 568 C C . GLU A 1 74 ? -2.321 -0.446 -15.882 1.00 93.88 74 GLU A C 1
ATOM 570 O O . GLU A 1 74 ? -2.201 -0.100 -17.060 1.00 93.88 74 GLU A O 1
ATOM 575 N N . TRP A 1 75 ? -1.435 -1.235 -15.277 1.00 95.69 75 TRP A N 1
ATOM 576 C CA . TRP A 1 75 ? -0.342 -1.904 -15.969 1.00 95.69 75 TRP A CA 1
ATOM 577 C C . TRP A 1 75 ? -0.861 -3.125 -16.720 1.00 95.69 75 TRP A C 1
ATOM 579 O O . TRP A 1 75 ? -1.572 -3.960 -16.162 1.00 95.69 75 TRP A O 1
ATOM 589 N N . THR A 1 76 ? -0.459 -3.250 -17.978 1.00 96.06 76 THR A N 1
ATOM 590 C CA . THR A 1 76 ? -0.799 -4.383 -18.840 1.00 96.06 76 THR A CA 1
ATOM 591 C C . THR A 1 76 ? 0.462 -5.078 -19.343 1.00 96.06 76 THR A C 1
ATOM 593 O O . THR A 1 76 ? 1.564 -4.540 -19.261 1.00 96.06 76 THR A O 1
ATOM 596 N N . MET A 1 77 ? 0.310 -6.256 -19.953 1.00 95.62 77 MET A N 1
ATOM 597 C CA . MET A 1 77 ? 1.435 -6.962 -20.586 1.00 95.62 77 MET A CA 1
ATOM 598 C C . MET A 1 77 ? 2.115 -6.156 -21.704 1.00 95.62 77 MET A C 1
ATOM 600 O O . MET A 1 77 ? 3.276 -6.410 -22.003 1.00 95.62 77 MET A O 1
ATOM 604 N N . ASN A 1 78 ? 1.431 -5.173 -22.299 1.00 95.00 78 ASN A N 1
ATOM 605 C CA . ASN A 1 78 ? 2.028 -4.288 -23.304 1.00 95.00 78 ASN A CA 1
ATOM 606 C C . ASN A 1 78 ? 2.988 -3.258 -22.687 1.00 95.00 78 ASN A C 1
ATOM 608 O O . ASN A 1 78 ? 3.858 -2.745 -23.380 1.00 95.00 78 ASN A O 1
ATOM 612 N N . ASP A 1 79 ? 2.839 -2.965 -21.392 1.00 92.69 79 ASP A N 1
ATOM 613 C CA . ASP A 1 79 ? 3.724 -2.078 -20.630 1.00 92.69 79 ASP A CA 1
ATOM 614 C C . ASP A 1 79 ? 4.911 -2.850 -20.012 1.00 92.69 79 ASP A C 1
ATOM 616 O O . ASP A 1 79 ? 5.672 -2.300 -19.214 1.00 92.69 79 ASP A O 1
ATOM 620 N N . ALA A 1 80 ? 5.033 -4.150 -20.299 1.00 90.62 80 ALA A N 1
ATOM 621 C CA . ALA A 1 80 ? 5.999 -5.032 -19.667 1.00 90.62 80 ALA A CA 1
ATOM 622 C C . ALA A 1 80 ? 7.383 -4.939 -20.318 1.00 90.62 80 ALA A C 1
ATOM 624 O O . ALA A 1 80 ? 7.542 -5.145 -21.520 1.00 90.62 80 ALA A O 1
ATOM 625 N N . GLU A 1 81 ? 8.411 -4.736 -19.499 1.00 91.94 81 GLU A N 1
ATOM 626 C CA . GLU A 1 81 ? 9.792 -4.881 -19.943 1.00 91.94 81 GLU A CA 1
ATOM 627 C C . GLU A 1 81 ? 10.227 -6.358 -19.843 1.00 91.94 81 GLU A C 1
ATOM 629 O O . GLU A 1 81 ? 10.067 -6.969 -18.778 1.00 91.94 81 GLU A O 1
ATOM 634 N N . PRO A 1 82 ? 10.810 -6.958 -20.902 1.00 92.94 82 PRO A N 1
ATOM 635 C CA . PRO A 1 82 ? 11.161 -8.382 -20.911 1.00 92.94 82 PRO A CA 1
ATOM 636 C C . PRO A 1 82 ? 12.061 -8.821 -19.750 1.00 92.94 82 PRO A C 1
ATOM 638 O O . PRO A 1 82 ? 11.920 -9.935 -19.248 1.00 92.94 82 PRO A O 1
ATOM 641 N N . ALA A 1 83 ? 12.965 -7.947 -19.299 1.00 91.88 83 ALA A N 1
ATOM 642 C CA . ALA A 1 83 ? 13.897 -8.244 -18.215 1.00 91.88 83 ALA A CA 1
ATOM 643 C C . ALA A 1 83 ? 13.216 -8.347 -16.838 1.00 91.88 83 ALA A C 1
ATOM 645 O O . ALA A 1 83 ? 13.698 -9.065 -15.963 1.00 91.88 83 ALA A O 1
ATOM 646 N N . THR A 1 84 ? 12.096 -7.647 -16.630 1.00 91.88 84 THR A N 1
ATOM 647 C CA . THR A 1 84 ? 11.479 -7.479 -15.304 1.00 91.88 84 THR A CA 1
ATOM 648 C C . THR A 1 84 ? 10.065 -8.054 -15.204 1.00 91.88 84 THR A C 1
ATOM 650 O O . THR A 1 84 ? 9.574 -8.279 -14.096 1.00 91.88 84 THR A O 1
ATOM 653 N N . VAL A 1 85 ? 9.426 -8.389 -16.332 1.00 96.56 85 VAL A N 1
ATOM 654 C CA . VAL A 1 85 ? 8.039 -8.884 -16.396 1.00 96.56 85 VAL A CA 1
ATOM 655 C C . VAL A 1 85 ? 7.773 -10.084 -15.487 1.00 96.56 85 VAL A C 1
ATOM 657 O O . VAL A 1 85 ? 6.761 -10.115 -14.790 1.00 96.56 85 VAL A O 1
ATOM 660 N N . ASN A 1 86 ? 8.687 -11.059 -15.431 1.00 97.00 86 ASN A N 1
ATOM 661 C CA . ASN A 1 86 ? 8.501 -12.247 -14.596 1.00 97.00 86 ASN A CA 1
ATOM 662 C C . ASN A 1 86 ? 8.429 -11.876 -13.108 1.00 97.00 86 ASN A C 1
ATOM 664 O O . ASN A 1 86 ? 7.564 -12.367 -12.384 1.00 97.00 86 ASN A O 1
ATOM 668 N N . LEU A 1 87 ? 9.300 -10.967 -12.664 1.00 95.56 87 LEU A N 1
ATOM 669 C CA . LEU A 1 87 ? 9.305 -10.478 -11.292 1.00 95.56 87 LEU A CA 1
ATOM 670 C C . LEU A 1 87 ? 8.008 -9.726 -10.971 1.00 95.56 87 LEU A C 1
ATOM 672 O O . LEU A 1 87 ? 7.388 -10.008 -9.947 1.00 95.56 87 LEU A O 1
ATOM 676 N N . VAL A 1 88 ? 7.571 -8.826 -11.857 1.00 96.62 88 VAL A N 1
ATOM 677 C CA . VAL A 1 88 ? 6.321 -8.066 -11.687 1.00 96.62 88 VAL A CA 1
ATOM 678 C C . VAL A 1 88 ? 5.120 -9.009 -11.558 1.00 96.62 88 VAL A C 1
ATOM 680 O O . VAL A 1 88 ? 4.332 -8.867 -10.624 1.00 96.62 88 VAL A O 1
ATOM 683 N N . LEU A 1 89 ? 5.016 -10.026 -12.420 1.00 97.81 89 LEU A N 1
ATOM 684 C CA . LEU A 1 89 ? 3.935 -11.017 -12.364 1.00 97.81 89 LEU A CA 1
ATOM 685 C C . LEU A 1 89 ? 3.967 -11.857 -11.081 1.00 97.81 89 LEU A C 1
ATOM 687 O O . LEU A 1 89 ? 2.922 -12.102 -10.480 1.00 97.81 89 LEU A O 1
ATOM 691 N N . ARG A 1 90 ? 5.153 -12.271 -10.618 1.00 97.69 90 ARG A N 1
ATOM 692 C CA . ARG A 1 90 ? 5.299 -13.001 -9.347 1.00 97.69 90 ARG A CA 1
ATOM 693 C C . ARG A 1 90 ? 4.901 -12.145 -8.149 1.00 97.69 90 ARG A C 1
ATOM 695 O O . ARG A 1 90 ? 4.297 -12.653 -7.205 1.00 97.69 90 ARG A O 1
ATOM 702 N N . ILE A 1 91 ? 5.220 -10.853 -8.180 1.00 96.50 91 ILE A N 1
ATOM 703 C CA . ILE A 1 91 ? 4.784 -9.915 -7.148 1.00 96.50 91 ILE A CA 1
ATOM 704 C C . ILE A 1 91 ? 3.266 -9.757 -7.184 1.00 96.50 91 ILE A C 1
ATOM 706 O O . ILE A 1 91 ? 2.637 -9.904 -6.140 1.00 96.50 91 ILE A O 1
ATOM 710 N N . LEU A 1 92 ? 2.663 -9.550 -8.357 1.00 96.94 92 LEU A N 1
ATOM 711 C CA . LEU A 1 92 ? 1.207 -9.482 -8.494 1.00 96.94 92 LEU A CA 1
ATOM 712 C C . LEU A 1 92 ? 0.527 -10.754 -7.963 1.00 96.94 92 LEU A C 1
ATOM 714 O O . LEU A 1 92 ? -0.434 -10.662 -7.204 1.00 96.94 92 LEU A O 1
ATOM 718 N N . GLN A 1 93 ? 1.059 -11.937 -8.272 1.00 97.81 93 GLN A N 1
ATOM 719 C CA . GLN A 1 93 ? 0.553 -13.196 -7.721 1.00 97.81 93 GLN A CA 1
ATOM 720 C C . GLN A 1 93 ? 0.601 -13.209 -6.184 1.00 97.81 93 GLN A C 1
ATOM 722 O O . GLN A 1 93 ? -0.389 -13.561 -5.541 1.00 97.81 93 GLN A O 1
ATOM 727 N N . ALA A 1 94 ? 1.723 -12.796 -5.586 1.00 96.12 94 ALA A N 1
ATOM 728 C CA . ALA A 1 94 ? 1.866 -12.719 -4.133 1.00 96.12 94 ALA A CA 1
ATOM 729 C C . ALA A 1 94 ? 0.902 -11.699 -3.502 1.00 96.12 94 ALA A C 1
ATOM 731 O O . ALA A 1 94 ? 0.392 -11.931 -2.406 1.00 96.12 94 ALA A O 1
ATOM 732 N N . VAL A 1 95 ? 0.629 -10.588 -4.192 1.00 94.50 95 VAL A N 1
ATOM 733 C CA . VAL A 1 95 ? -0.351 -9.572 -3.784 1.00 94.50 95 VAL A CA 1
ATOM 734 C C . VAL A 1 95 ? -1.765 -10.140 -3.808 1.00 94.50 95 VAL A C 1
ATOM 736 O O . VAL A 1 95 ? -2.472 -10.035 -2.808 1.00 94.50 95 VAL A O 1
ATOM 739 N N . VAL A 1 96 ? -2.163 -10.801 -4.897 1.00 95.75 96 VAL A N 1
ATOM 740 C CA . VAL A 1 96 ? -3.477 -11.450 -5.014 1.00 95.75 96 VAL A CA 1
ATOM 741 C C . VAL A 1 96 ? -3.671 -12.471 -3.897 1.00 95.75 96 VAL A C 1
ATOM 743 O O . VAL A 1 96 ? -4.704 -12.460 -3.238 1.00 95.75 96 VAL A O 1
ATOM 746 N N . GLN A 1 97 ? -2.667 -13.310 -3.633 1.00 94.69 97 GLN A N 1
ATOM 747 C CA . GLN A 1 97 ? -2.731 -14.310 -2.563 1.00 94.69 97 GLN A CA 1
ATOM 748 C C . GLN A 1 97 ? -2.833 -13.667 -1.175 1.00 94.69 97 GLN A C 1
ATOM 750 O O . GLN A 1 97 ? -3.711 -14.027 -0.399 1.00 94.69 97 GLN A O 1
ATOM 755 N N . SER A 1 98 ? -1.974 -12.690 -0.873 1.00 89.12 98 SER A N 1
ATOM 756 C CA . SER A 1 98 ? -1.923 -12.056 0.456 1.00 89.12 98 SER A CA 1
ATOM 757 C C . SER A 1 98 ? -3.146 -11.189 0.754 1.00 89.12 98 SER A C 1
ATOM 759 O O . SER A 1 98 ? -3.469 -10.946 1.914 1.00 89.12 98 SER A O 1
ATOM 761 N N . THR A 1 99 ? -3.811 -10.692 -0.289 1.00 89.06 99 THR A N 1
ATOM 762 C CA . THR A 1 99 ? -5.002 -9.842 -0.172 1.00 89.06 99 THR A CA 1
ATOM 763 C C . THR A 1 99 ? -6.298 -10.589 -0.465 1.00 89.06 99 THR A C 1
ATOM 765 O O . THR A 1 99 ? -7.352 -9.957 -0.484 1.00 89.06 99 THR A O 1
ATOM 768 N N . GLU A 1 100 ? -6.235 -11.903 -0.702 1.00 90.94 100 GLU A N 1
ATOM 769 C CA . GLU A 1 100 ? -7.389 -12.742 -1.062 1.00 90.94 100 GLU A CA 1
ATOM 770 C C . GLU A 1 100 ? -8.160 -12.189 -2.276 1.00 90.94 100 GLU A C 1
ATOM 772 O O . GLU A 1 100 ? -9.386 -12.214 -2.338 1.00 90.94 100 GLU A O 1
ATOM 777 N N . GLY A 1 101 ? -7.431 -11.627 -3.243 1.00 91.50 101 GLY A N 1
ATOM 778 C CA . GLY A 1 101 ? -7.989 -11.042 -4.461 1.00 91.50 101 GLY A CA 1
ATOM 779 C C . GLY A 1 101 ? -8.531 -9.618 -4.320 1.00 91.50 101 GLY A C 1
ATOM 780 O O . GLY A 1 101 ? -8.953 -9.051 -5.326 1.00 91.50 101 GLY A O 1
ATOM 781 N N . ARG A 1 102 ? -8.476 -8.991 -3.132 1.00 87.69 102 ARG A N 1
ATOM 782 C CA . ARG A 1 102 ? -8.865 -7.572 -2.969 1.00 87.69 102 ARG A CA 1
ATOM 783 C C . ARG A 1 102 ? -8.026 -6.637 -3.842 1.00 87.69 102 ARG A C 1
ATOM 785 O O . ARG A 1 102 ? -8.515 -5.594 -4.272 1.00 87.69 102 ARG A O 1
ATOM 792 N N . ILE A 1 103 ? -6.774 -7.008 -4.108 1.00 90.75 103 ILE A N 1
ATOM 793 C CA . ILE A 1 103 ? -5.896 -6.323 -5.054 1.00 90.75 103 ILE A CA 1
ATOM 794 C C . ILE A 1 103 ? -5.506 -7.315 -6.151 1.00 90.75 103 ILE A C 1
ATOM 796 O O . ILE A 1 103 ? -4.771 -8.268 -5.898 1.00 90.75 103 ILE A O 1
ATOM 800 N N . ALA A 1 104 ? -6.002 -7.070 -7.365 1.00 94.44 104 ALA A N 1
ATOM 801 C CA . ALA A 1 104 ? -5.815 -7.947 -8.524 1.00 94.44 104 ALA A CA 1
ATOM 802 C C . ALA A 1 104 ? -5.102 -7.286 -9.712 1.00 94.44 104 ALA A C 1
ATOM 804 O O . ALA A 1 104 ? -4.881 -7.936 -10.730 1.00 94.44 104 ALA A O 1
ATOM 805 N N . SER A 1 105 ? -4.709 -6.022 -9.576 1.00 95.00 105 SER A N 1
ATOM 806 C CA . SER A 1 105 ? -3.977 -5.293 -10.605 1.00 95.00 105 SER A CA 1
ATOM 807 C C . SER A 1 105 ? -2.942 -4.349 -10.005 1.00 95.00 105 SER A C 1
ATOM 809 O O . SER A 1 105 ? -2.972 -4.025 -8.812 1.00 95.00 105 SER A O 1
ATOM 811 N N . LEU A 1 106 ? -1.993 -3.945 -10.848 1.00 95.00 106 LEU A N 1
ATOM 812 C CA . LEU A 1 106 ? -0.963 -2.960 -10.537 1.00 95.00 106 LEU A CA 1
ATOM 813 C C . LEU A 1 106 ? -1.163 -1.739 -11.421 1.00 95.00 106 LEU A C 1
ATOM 815 O O . LEU A 1 106 ? -1.636 -1.850 -12.549 1.00 95.00 106 LEU A O 1
ATOM 819 N N . THR A 1 107 ? -0.746 -0.579 -10.939 1.00 93.81 107 THR A N 1
ATOM 820 C CA . THR A 1 107 ? -0.609 0.602 -11.795 1.00 93.81 107 THR A CA 1
ATOM 821 C C . THR A 1 107 ? 0.716 0.560 -12.554 1.00 93.81 107 THR A C 1
ATOM 823 O O . THR A 1 107 ? 1.658 -0.125 -12.136 1.00 93.81 107 THR A O 1
ATOM 826 N N . LYS A 1 108 ? 0.838 1.313 -13.655 1.00 93.69 108 LYS A N 1
ATOM 827 C CA . LYS A 1 108 ? 2.101 1.378 -14.415 1.00 93.69 108 LYS A CA 1
ATOM 828 C C . LYS A 1 108 ? 3.255 1.874 -13.548 1.00 93.69 108 LYS A C 1
ATOM 830 O O . LYS A 1 108 ? 4.341 1.298 -13.585 1.00 93.69 108 LYS A O 1
ATOM 835 N N . ARG A 1 109 ? 3.014 2.890 -12.712 1.00 89.88 109 ARG A N 1
ATOM 836 C CA . ARG A 1 109 ? 4.016 3.422 -11.774 1.00 89.88 109 ARG A CA 1
ATOM 837 C C . ARG A 1 109 ? 4.430 2.385 -10.728 1.00 89.88 109 ARG A C 1
ATOM 839 O O . ARG A 1 109 ? 5.621 2.245 -10.462 1.00 89.88 109 ARG A O 1
ATOM 846 N N . GLN A 1 110 ? 3.484 1.614 -10.182 1.00 92.81 110 GLN A N 1
ATOM 847 C CA . GLN A 1 110 ? 3.809 0.501 -9.281 1.00 92.81 110 GLN A CA 1
ATOM 848 C C . GLN A 1 110 ? 4.702 -0.520 -9.985 1.00 92.81 110 GLN A C 1
ATOM 850 O O . GLN A 1 110 ? 5.782 -0.818 -9.485 1.00 92.81 110 GLN A O 1
ATOM 855 N N . ALA A 1 111 ? 4.292 -1.012 -11.157 1.00 94.81 111 ALA A N 1
ATOM 856 C CA . ALA A 1 111 ? 5.029 -2.030 -11.901 1.00 94.81 111 ALA A CA 1
ATOM 857 C C . ALA A 1 111 ? 6.462 -1.599 -12.259 1.00 94.81 111 ALA A C 1
ATOM 859 O O . ALA A 1 111 ? 7.371 -2.419 -12.165 1.00 94.81 111 ALA A O 1
ATOM 860 N N . ARG A 1 112 ? 6.680 -0.317 -12.587 1.00 90.50 112 ARG A N 1
ATOM 861 C CA . ARG A 1 112 ? 8.020 0.255 -12.822 1.00 90.50 112 ARG A CA 1
ATOM 862 C C . ARG A 1 112 ? 8.894 0.281 -11.563 1.00 90.50 112 ARG A C 1
ATOM 864 O O . ARG A 1 112 ? 10.088 0.019 -11.645 1.00 90.50 112 ARG A O 1
ATOM 871 N N . LEU A 1 113 ? 8.316 0.569 -10.394 1.00 88.50 113 LEU A N 1
ATOM 872 C CA . LEU A 1 113 ? 9.059 0.647 -9.127 1.00 88.50 113 LEU A CA 1
ATOM 873 C C . LEU A 1 113 ? 9.406 -0.720 -8.532 1.00 88.50 113 LEU A C 1
ATOM 875 O O . LEU A 1 113 ? 10.406 -0.846 -7.824 1.00 88.50 113 LEU A O 1
ATOM 879 N N . LEU A 1 114 ? 8.593 -1.747 -8.792 1.00 92.00 114 LEU A N 1
ATOM 880 C CA . LEU A 1 114 ? 8.761 -3.065 -8.176 1.00 92.00 114 LEU A CA 1
ATOM 881 C C . LEU A 1 114 ? 10.165 -3.671 -8.378 1.00 92.00 114 LEU A C 1
ATOM 883 O O . LEU A 1 114 ? 10.744 -4.096 -7.377 1.00 92.00 114 LEU A O 1
ATOM 887 N N . PRO A 1 115 ? 10.755 -3.703 -9.592 1.00 89.19 115 PRO A N 1
ATOM 888 C CA . PRO A 1 115 ? 12.094 -4.255 -9.796 1.00 89.19 115 PRO A CA 1
ATOM 889 C C . PRO A 1 115 ? 13.181 -3.460 -9.075 1.00 89.19 115 PRO A C 1
ATOM 891 O O . PRO A 1 115 ? 14.079 -4.057 -8.484 1.00 89.19 115 PRO A O 1
ATOM 894 N N . VAL A 1 116 ? 13.064 -2.128 -9.069 1.00 84.56 116 VAL A N 1
ATOM 895 C CA . VAL A 1 116 ? 14.008 -1.219 -8.400 1.00 84.56 116 VAL A CA 1
ATOM 896 C C . VAL A 1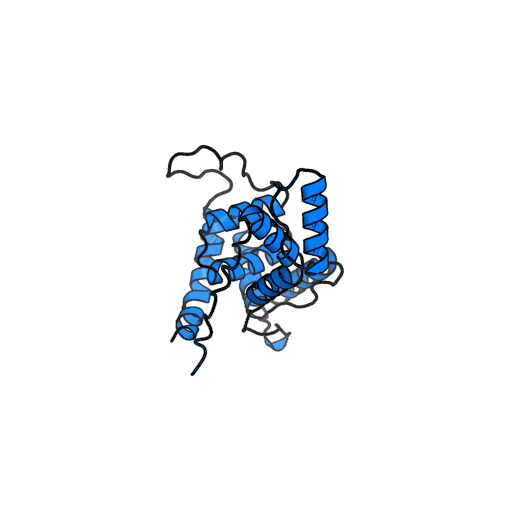 116 ? 14.022 -1.486 -6.898 1.00 84.56 116 VAL A C 1
ATOM 898 O O . VAL A 1 116 ? 15.075 -1.732 -6.310 1.00 84.56 116 VAL A O 1
ATOM 901 N N . ILE A 1 117 ? 12.838 -1.518 -6.282 1.00 82.25 117 ILE A N 1
ATOM 902 C CA . ILE A 1 117 ? 12.693 -1.783 -4.849 1.00 82.25 117 ILE A CA 1
ATOM 9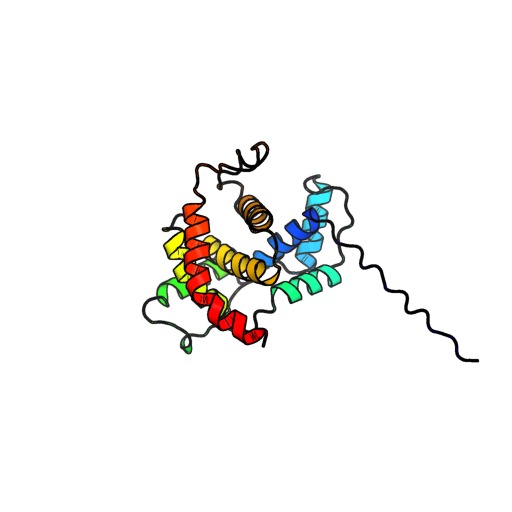03 C C . ILE A 1 117 ? 13.154 -3.201 -4.524 1.00 82.25 117 ILE A C 1
ATOM 905 O O . ILE A 1 117 ? 13.882 -3.393 -3.555 1.00 82.25 117 ILE A O 1
ATOM 909 N N . HIS A 1 118 ? 12.773 -4.194 -5.330 1.00 86.75 118 HIS A N 1
ATOM 910 C CA . HIS A 1 118 ? 13.167 -5.583 -5.112 1.00 86.75 118 HIS A CA 1
ATOM 911 C C . HIS A 1 118 ? 14.690 -5.768 -5.129 1.00 86.75 118 HIS A C 1
ATOM 913 O O . HIS A 1 118 ? 15.235 -6.449 -4.259 1.00 86.75 118 HIS A O 1
ATOM 919 N N . ALA A 1 119 ? 15.373 -5.136 -6.087 1.00 81.88 119 ALA A N 1
ATOM 920 C CA . ALA A 1 119 ? 16.826 -5.160 -6.183 1.00 81.88 119 ALA A CA 1
ATOM 921 C C . ALA A 1 119 ? 17.480 -4.461 -4.982 1.00 81.88 119 ALA A C 1
ATOM 923 O O . ALA A 1 119 ? 18.387 -5.018 -4.367 1.00 81.88 119 ALA A O 1
ATOM 924 N N . ALA A 1 120 ? 16.987 -3.281 -4.599 1.00 75.69 120 ALA A N 1
ATOM 925 C CA . ALA A 1 120 ? 17.559 -2.491 -3.508 1.00 75.69 120 ALA A CA 1
ATOM 926 C C . ALA A 1 120 ? 17.441 -3.166 -2.128 1.00 75.69 120 ALA A C 1
ATOM 928 O O . ALA A 1 120 ? 18.293 -2.966 -1.256 1.00 75.69 120 ALA A O 1
ATOM 929 N N . VAL A 1 121 ? 16.404 -3.984 -1.928 1.00 77.00 121 VAL A N 1
ATOM 930 C CA . VAL A 1 121 ? 16.194 -4.740 -0.683 1.00 77.00 121 VAL A CA 1
ATOM 931 C C . VAL A 1 121 ? 16.836 -6.129 -0.717 1.00 77.00 121 VAL A C 1
ATOM 933 O O . VAL A 1 121 ? 16.758 -6.836 0.283 1.00 77.00 121 VAL A O 1
ATOM 936 N N . GLU A 1 122 ? 17.473 -6.520 -1.828 1.00 77.50 122 GLU A N 1
ATOM 937 C CA . GLU A 1 122 ? 18.267 -7.753 -1.984 1.00 77.50 122 GLU A CA 1
ATOM 938 C C . GLU A 1 122 ? 17.545 -9.016 -1.473 1.00 77.50 122 GLU A C 1
ATOM 940 O O . GLU A 1 122 ? 18.123 -9.863 -0.795 1.00 77.50 122 GLU A O 1
ATOM 945 N N . GLY A 1 123 ? 16.237 -9.127 -1.731 1.00 73.38 123 GLY A N 1
ATOM 946 C CA . GLY A 1 123 ? 15.436 -10.281 -1.301 1.00 73.38 123 GLY A CA 1
ATOM 947 C C . GLY A 1 123 ? 15.163 -10.374 0.208 1.00 73.38 123 GLY A C 1
ATOM 948 O O . GLY A 1 123 ? 14.584 -11.361 0.656 1.00 73.38 123 GLY A O 1
ATOM 949 N N . ARG A 1 124 ? 15.512 -9.352 1.003 1.00 77.38 124 ARG A N 1
ATOM 950 C CA . ARG A 1 124 ? 15.183 -9.291 2.443 1.00 77.38 124 ARG A CA 1
ATOM 951 C C . ARG A 1 124 ? 13.681 -9.219 2.706 1.00 77.38 124 ARG A C 1
ATOM 953 O O . ARG A 1 124 ? 13.232 -9.569 3.794 1.00 77.38 124 ARG A O 1
ATOM 960 N N . PHE A 1 125 ? 12.916 -8.746 1.727 1.00 81.44 125 PHE A N 1
ATOM 961 C CA . PHE A 1 125 ? 11.465 -8.651 1.799 1.00 81.44 125 PHE A CA 1
ATOM 962 C C . PHE A 1 125 ? 10.802 -9.717 0.948 1.00 81.44 125 PHE A C 1
ATOM 964 O O . PHE A 1 125 ? 11.273 -10.069 -0.136 1.00 81.44 125 PHE A O 1
ATOM 971 N N . THR A 1 126 ? 9.660 -10.200 1.433 1.00 90.06 126 THR A N 1
ATOM 972 C CA . THR A 1 126 ? 8.768 -11.018 0.616 1.00 90.06 126 THR A CA 1
ATOM 973 C C . THR A 1 126 ? 8.260 -10.202 -0.572 1.00 90.06 126 THR A C 1
ATOM 975 O O . THR A 1 126 ? 8.212 -8.972 -0.533 1.00 90.06 126 THR A O 1
ATOM 978 N N . LEU A 1 127 ? 7.811 -10.883 -1.627 1.00 93.19 127 LEU A N 1
ATOM 979 C CA . LEU A 1 127 ? 7.271 -10.217 -2.816 1.00 93.19 127 LEU A CA 1
ATOM 980 C C . LEU A 1 127 ? 6.089 -9.286 -2.482 1.00 93.19 127 LEU A C 1
ATOM 982 O O . LEU A 1 127 ? 5.992 -8.187 -3.022 1.00 93.19 127 LEU A O 1
ATOM 986 N N . TYR A 1 128 ? 5.235 -9.681 -1.532 1.00 90.19 128 TYR A N 1
ATOM 987 C CA . TYR A 1 128 ? 4.149 -8.828 -1.050 1.00 90.19 128 TYR A CA 1
ATOM 988 C C . TYR A 1 128 ? 4.665 -7.594 -0.294 1.00 90.19 128 TYR A C 1
ATOM 990 O O . TYR A 1 128 ? 4.178 -6.486 -0.504 1.00 90.19 128 TYR A O 1
ATOM 998 N N . GLN A 1 129 ? 5.697 -7.746 0.540 1.00 85.44 129 GLN A N 1
ATOM 999 C CA . GLN A 1 129 ? 6.323 -6.612 1.227 1.00 85.44 129 GLN A CA 1
ATOM 1000 C C . GLN A 1 129 ? 6.994 -5.640 0.244 1.00 85.44 129 GLN A C 1
ATOM 1002 O O . GLN A 1 129 ? 6.895 -4.431 0.440 1.00 85.44 129 GLN A O 1
ATOM 1007 N N . THR A 1 130 ? 7.617 -6.131 -0.834 1.00 89.12 130 THR A N 1
ATOM 1008 C CA . THR A 1 130 ? 8.126 -5.288 -1.932 1.00 89.12 130 THR A CA 1
ATOM 1009 C C . THR A 1 130 ? 7.006 -4.450 -2.557 1.00 89.12 130 THR A C 1
ATOM 1011 O O . THR A 1 130 ? 7.185 -3.256 -2.789 1.00 89.12 130 THR A O 1
ATOM 1014 N N . TYR A 1 131 ? 5.829 -5.040 -2.779 1.00 91.56 131 TYR A N 1
ATOM 1015 C CA . TYR A 1 131 ? 4.663 -4.302 -3.265 1.00 91.56 131 TYR A CA 1
ATOM 1016 C C . TYR A 1 131 ? 4.189 -3.219 -2.295 1.00 91.56 131 TYR A C 1
ATOM 1018 O O . TYR A 1 131 ? 3.937 -2.085 -2.713 1.00 91.56 131 TYR A O 1
ATOM 1026 N N . LEU A 1 132 ? 4.101 -3.538 -1.002 1.00 86.06 132 LEU A N 1
ATOM 1027 C CA . LEU A 1 132 ? 3.720 -2.553 0.009 1.00 86.06 132 LEU A CA 1
ATOM 1028 C C . LEU A 1 132 ? 4.697 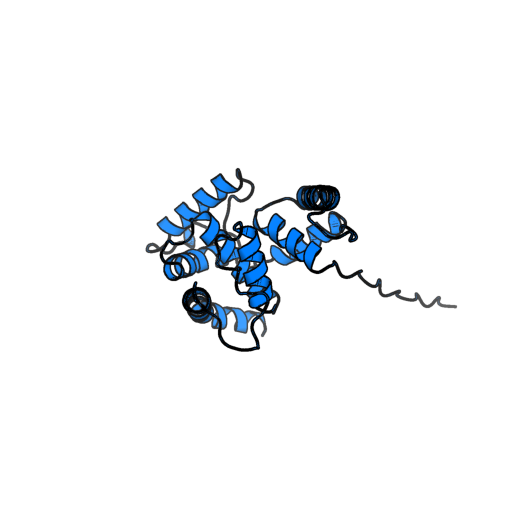-1.369 0.025 1.00 86.06 132 LEU A C 1
ATOM 1030 O O . LEU A 1 132 ? 4.246 -0.228 0.100 1.00 86.06 132 LEU A O 1
ATOM 1034 N N . TRP A 1 133 ? 6.000 -1.621 -0.144 1.00 81.75 133 TRP A N 1
ATOM 1035 C CA . TRP A 1 133 ? 7.014 -0.574 -0.303 1.00 81.75 133 TRP A CA 1
ATOM 1036 C C . TRP A 1 133 ? 6.798 0.299 -1.538 1.00 81.75 133 TRP A C 1
ATOM 1038 O O . TRP A 1 133 ? 6.925 1.517 -1.449 1.00 81.75 133 TRP A O 1
ATOM 1048 N N . ALA A 1 134 ? 6.436 -0.287 -2.680 1.00 86.88 134 ALA A N 1
ATOM 1049 C CA . ALA A 1 134 ? 6.151 0.491 -3.885 1.00 86.88 134 ALA A CA 1
ATOM 1050 C C . ALA A 1 134 ? 4.953 1.424 -3.686 1.00 86.88 134 ALA A C 1
ATOM 1052 O O . ALA A 1 134 ? 5.039 2.617 -3.976 1.00 86.88 134 ALA A O 1
ATOM 1053 N N . ARG A 1 135 ? 3.844 0.914 -3.130 1.00 85.19 135 ARG A N 1
ATOM 1054 C CA . ARG A 1 135 ? 2.670 1.749 -2.824 1.00 85.19 135 ARG A CA 1
ATOM 1055 C C . ARG A 1 135 ? 3.001 2.861 -1.839 1.00 85.19 135 ARG A C 1
ATOM 1057 O O . ARG A 1 135 ? 2.543 3.989 -1.996 1.00 85.19 135 ARG A O 1
ATOM 1064 N N . PHE A 1 136 ? 3.766 2.509 -0.817 1.00 77.06 136 PHE A N 1
ATOM 1065 C CA . PHE A 1 136 ? 4.221 3.419 0.210 1.00 77.06 136 PHE A CA 1
ATOM 1066 C C . PHE A 1 136 ? 5.048 4.561 -0.377 1.00 77.06 136 PHE A C 1
ATOM 1068 O O . PHE A 1 136 ? 4.752 5.721 -0.114 1.00 77.06 136 PHE A O 1
ATOM 1075 N N . TYR A 1 137 ? 6.037 4.235 -1.209 1.00 76.50 137 TYR A N 1
ATOM 1076 C CA . TYR A 1 137 ? 6.917 5.218 -1.825 1.00 76.50 137 TYR A CA 1
ATOM 1077 C C . TYR A 1 137 ? 6.115 6.188 -2.703 1.00 76.50 137 TYR A C 1
ATOM 1079 O O . TYR A 1 137 ? 6.271 7.399 -2.585 1.00 76.50 137 TYR A O 1
ATOM 1087 N N . ILE A 1 138 ? 5.167 5.674 -3.497 1.00 80.69 138 ILE A N 1
ATOM 1088 C CA . ILE A 1 138 ? 4.261 6.507 -4.306 1.00 80.69 138 ILE A CA 1
ATOM 1089 C C . ILE A 1 138 ? 3.426 7.445 -3.421 1.00 80.69 138 ILE A C 1
ATOM 1091 O O . ILE A 1 138 ? 3.243 8.612 -3.760 1.00 80.69 138 ILE A O 1
ATOM 1095 N N . ALA A 1 139 ? 2.906 6.962 -2.290 1.00 72.88 139 ALA A N 1
ATOM 1096 C CA . ALA A 1 139 ? 2.137 7.794 -1.365 1.00 72.88 139 ALA A CA 1
ATOM 1097 C C . ALA A 1 139 ? 3.010 8.861 -0.675 1.00 72.88 139 ALA A C 1
ATOM 1099 O O . ALA A 1 139 ? 2.575 10.003 -0.518 1.00 72.88 139 ALA A O 1
ATOM 1100 N N . TRP A 1 140 ? 4.240 8.504 -0.295 1.00 72.56 140 TRP A N 1
ATOM 1101 C CA . TRP A 1 140 ? 5.206 9.401 0.338 1.00 72.56 140 TRP A CA 1
ATOM 1102 C C . TRP A 1 140 ? 5.579 10.566 -0.580 1.00 72.56 140 TRP A C 1
ATOM 1104 O O . TRP A 1 140 ? 5.362 11.722 -0.219 1.00 72.56 140 TRP A O 1
ATOM 1114 N N . VAL A 1 141 ? 6.030 10.262 -1.799 1.00 69.94 141 VAL A N 1
ATOM 1115 C CA . VAL A 1 141 ? 6.456 11.268 -2.783 1.00 69.94 141 VAL A CA 1
ATOM 1116 C C . VAL A 1 141 ? 5.344 12.282 -3.097 1.00 69.94 141 VAL A C 1
ATOM 1118 O O . VAL A 1 141 ? 5.619 13.445 -3.367 1.00 69.94 141 VAL A O 1
ATOM 1121 N N . ARG A 1 142 ? 4.069 11.881 -3.009 1.00 67.88 142 ARG A N 1
ATOM 1122 C CA . ARG A 1 142 ? 2.921 12.768 -3.268 1.00 67.88 142 ARG A CA 1
ATOM 1123 C C . ARG A 1 142 ? 2.520 13.656 -2.094 1.00 67.88 142 ARG A C 1
ATOM 1125 O O . ARG A 1 142 ? 1.829 14.646 -2.307 1.00 67.88 142 ARG A O 1
ATOM 1132 N N . THR A 1 143 ? 2.850 13.268 -0.866 1.00 63.12 143 THR A N 1
ATOM 1133 C CA . THR A 1 143 ? 2.351 13.946 0.343 1.00 63.12 143 THR A CA 1
ATOM 1134 C C . THR A 1 143 ? 3.362 14.903 0.965 1.00 63.12 143 THR A C 1
ATOM 1136 O O . THR A 1 143 ? 3.016 15.549 1.952 1.00 63.12 143 THR A O 1
ATOM 1139 N N . GLU A 1 144 ? 4.583 14.993 0.414 1.00 60.44 144 GLU A N 1
ATOM 1140 C CA . GLU A 1 144 ? 5.717 15.759 0.971 1.00 60.44 144 GLU A CA 1
ATOM 1141 C C . GLU A 1 144 ? 5.953 15.479 2.471 1.00 60.44 144 GLU A C 1
ATOM 1143 O O . GLU A 1 144 ? 6.523 16.290 3.200 1.00 60.44 144 GLU A O 1
ATOM 1148 N N . GLN A 1 145 ? 5.477 14.333 2.969 1.00 56.78 145 GLN A N 1
ATOM 1149 C CA . GLN A 1 145 ? 5.625 13.966 4.371 1.00 56.78 145 GLN A CA 1
ATOM 1150 C C . GLN A 1 145 ? 7.086 13.637 4.678 1.00 56.78 145 GLN A C 1
ATOM 1152 O O . GLN A 1 145 ? 7.824 13.158 3.818 1.00 56.78 145 GLN A O 1
ATOM 1157 N N . ASP A 1 146 ? 7.502 13.864 5.925 1.00 57.97 146 ASP A N 1
ATOM 1158 C CA . ASP A 1 146 ? 8.836 13.478 6.381 1.00 57.97 146 ASP A CA 1
ATOM 1159 C C . ASP A 1 146 ? 9.010 11.964 6.194 1.00 57.97 146 ASP A C 1
ATOM 1161 O O . ASP A 1 146 ? 8.244 11.168 6.745 1.00 57.97 146 ASP A O 1
ATOM 1165 N N . ALA A 1 147 ? 10.022 11.568 5.416 1.00 54.25 147 ALA A N 1
ATOM 1166 C CA . ALA A 1 147 ? 10.356 10.175 5.129 1.00 54.25 147 ALA A CA 1
ATOM 1167 C C . ALA A 1 147 ? 10.439 9.317 6.403 1.00 54.25 147 ALA A C 1
ATOM 1169 O O . ALA A 1 147 ? 10.137 8.122 6.364 1.00 54.25 147 ALA A O 1
ATOM 1170 N N . ARG A 1 148 ? 10.788 9.929 7.545 1.00 52.53 148 ARG A N 1
ATOM 1171 C CA . ARG A 1 148 ? 10.839 9.287 8.860 1.00 52.53 148 ARG A CA 1
ATOM 1172 C C . ARG A 1 148 ? 9.476 8.798 9.349 1.00 52.53 148 ARG A C 1
ATOM 1174 O O . ARG A 1 148 ? 9.377 7.657 9.797 1.00 52.53 148 ARG A O 1
ATOM 1181 N N . ASP A 1 149 ? 8.440 9.630 9.273 1.00 54.66 149 ASP A N 1
ATOM 1182 C CA . ASP A 1 149 ? 7.103 9.296 9.785 1.00 54.66 149 ASP A CA 1
ATOM 1183 C C . ASP A 1 149 ? 6.478 8.157 8.990 1.00 54.66 149 ASP A C 1
ATOM 1185 O O . ASP A 1 149 ? 5.813 7.268 9.535 1.00 54.66 149 ASP A O 1
ATOM 1189 N N . VAL A 1 150 ? 6.735 8.172 7.685 1.00 53.00 150 VAL A N 1
ATOM 1190 C CA . VAL A 1 150 ? 6.244 7.148 6.780 1.00 53.00 150 VAL A CA 1
ATOM 1191 C C . VAL A 1 150 ? 7.053 5.863 7.046 1.00 53.00 150 VAL A C 1
ATOM 1193 O O . VAL A 1 150 ? 6.462 4.817 7.314 1.00 53.00 150 VAL A O 1
ATOM 1196 N N . ALA A 1 151 ? 8.393 5.915 7.110 1.00 56.66 151 ALA A N 1
ATOM 1197 C CA . ALA A 1 151 ? 9.221 4.730 7.378 1.00 56.66 151 ALA A CA 1
ATOM 1198 C C . ALA A 1 151 ? 8.854 4.048 8.709 1.00 56.66 151 ALA A C 1
ATOM 1200 O O . ALA A 1 151 ? 8.777 2.820 8.775 1.00 56.66 151 ALA A O 1
ATOM 1201 N N . LEU A 1 152 ? 8.543 4.836 9.744 1.00 57.09 152 LEU A N 1
ATOM 1202 C CA . LEU A 1 152 ? 8.062 4.337 11.031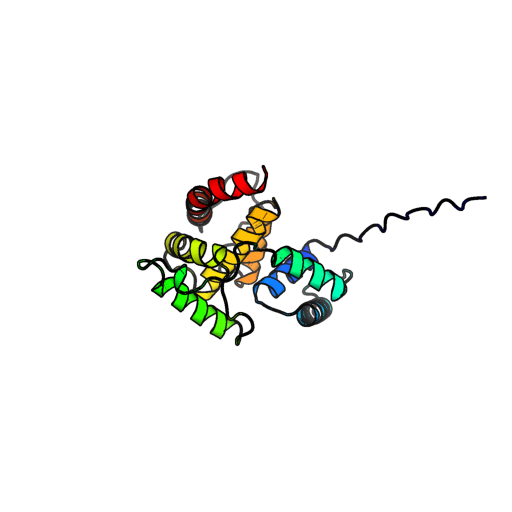 1.00 57.09 152 LEU A CA 1
ATOM 1203 C C . LEU A 1 152 ? 6.720 3.600 10.894 1.00 57.09 152 LEU A C 1
ATOM 1205 O O . LEU A 1 152 ? 6.574 2.496 11.414 1.00 57.09 152 LEU A O 1
ATOM 1209 N N . ALA A 1 153 ? 5.763 4.163 10.148 1.00 58.31 153 ALA A N 1
ATOM 1210 C CA . ALA A 1 153 ? 4.468 3.529 9.897 1.00 58.31 153 ALA A CA 1
ATOM 1211 C C . ALA A 1 153 ? 4.615 2.170 9.195 1.00 58.31 153 ALA A C 1
ATOM 1213 O O . ALA A 1 153 ? 3.978 1.192 9.587 1.00 58.31 153 ALA A O 1
ATOM 1214 N N . PHE A 1 154 ? 5.501 2.078 8.202 1.00 57.97 154 PHE A N 1
ATOM 1215 C CA . PHE A 1 154 ? 5.778 0.820 7.509 1.00 57.97 154 PHE A CA 1
ATOM 1216 C C . PHE A 1 154 ? 6.436 -0.224 8.425 1.00 57.97 154 PHE A C 1
ATOM 1218 O O . PHE A 1 154 ? 6.098 -1.412 8.416 1.00 57.97 154 PHE A O 1
ATOM 1225 N N . ALA A 1 155 ? 7.377 0.216 9.251 1.00 58.94 155 ALA A N 1
ATOM 1226 C CA . ALA A 1 155 ? 8.066 -0.641 10.197 1.00 58.94 155 ALA A CA 1
ATOM 1227 C C . ALA A 1 155 ? 7.079 -1.235 11.234 1.00 58.94 155 ALA A C 1
ATOM 1229 O O . ALA A 1 155 ? 7.157 -2.422 11.569 1.00 58.94 155 ALA A O 1
ATOM 1230 N N . THR A 1 156 ? 6.063 -0.465 11.643 1.00 58.91 156 THR A N 1
ATOM 1231 C CA . THR A 1 156 ? 4.921 -0.962 12.430 1.00 58.91 156 THR A CA 1
ATOM 1232 C C . THR A 1 156 ? 4.070 -1.971 11.646 1.00 58.91 156 THR A C 1
ATOM 1234 O O . THR A 1 156 ? 3.740 -3.032 12.176 1.00 58.91 156 THR A O 1
ATOM 1237 N N . MET A 1 157 ? 3.764 -1.702 10.369 1.00 55.03 157 MET A N 1
ATOM 1238 C CA . MET A 1 157 ? 2.961 -2.593 9.510 1.00 55.03 157 MET A CA 1
ATOM 1239 C C . MET A 1 157 ? 3.557 -3.992 9.337 1.00 55.03 157 MET A C 1
ATOM 1241 O O . MET A 1 157 ? 2.825 -4.967 9.185 1.00 55.03 157 MET A O 1
ATOM 1245 N N . THR A 1 158 ? 4.883 -4.102 9.346 1.00 55.78 158 THR A N 1
ATOM 1246 C CA . THR A 1 158 ? 5.599 -5.373 9.150 1.00 55.78 158 THR A CA 1
ATOM 1247 C C . THR A 1 158 ? 5.882 -6.127 10.454 1.00 55.78 158 THR A C 1
ATOM 1249 O O . THR A 1 158 ? 6.650 -7.092 10.460 1.00 55.78 158 THR A O 1
ATOM 1252 N N . GLY A 1 159 ? 5.237 -5.721 11.556 1.00 52.19 159 GLY A N 1
ATOM 1253 C CA . GLY A 1 159 ? 5.330 -6.392 12.852 1.00 52.19 159 GLY A CA 1
ATOM 1254 C C . GLY A 1 159 ? 6.672 -6.184 13.549 1.00 52.19 159 GLY A C 1
ATOM 1255 O O . GLY A 1 159 ? 7.150 -7.094 14.220 1.00 52.19 159 GLY A O 1
ATOM 1256 N N . GLY A 1 160 ? 7.318 -5.029 13.353 1.00 44.38 160 GLY A N 1
ATOM 1257 C CA . GLY A 1 160 ? 8.537 -4.679 14.086 1.00 44.38 160 GLY A CA 1
ATOM 1258 C C . GLY A 1 160 ? 9.749 -5.567 13.783 1.00 44.38 160 GLY A C 1
ATOM 1259 O O . GLY A 1 160 ? 10.721 -5.533 14.524 1.00 44.38 160 GLY A O 1
ATOM 1260 N N . LYS A 1 161 ? 9.732 -6.351 12.693 1.00 42.81 161 LYS A N 1
ATOM 1261 C CA . LYS A 1 161 ? 10.927 -7.063 12.182 1.00 42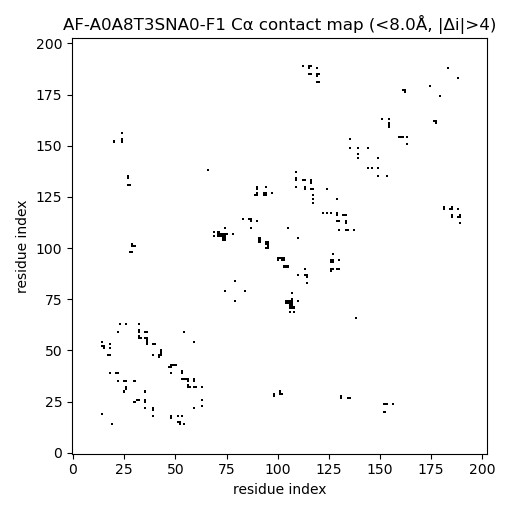.81 161 LYS A CA 1
ATOM 1262 C C . LYS A 1 161 ? 11.938 -6.132 11.499 1.00 42.81 161 LYS A C 1
ATOM 1264 O O . LYS A 1 161 ? 12.979 -6.568 11.018 1.00 42.81 161 LYS A O 1
ATOM 1269 N N . TRP A 1 162 ? 11.610 -4.851 11.457 1.00 39.44 162 TRP A N 1
ATOM 1270 C CA . TRP A 1 162 ? 12.531 -3.748 11.260 1.00 39.44 162 TRP A CA 1
ATOM 1271 C C . TRP A 1 162 ? 13.218 -3.449 12.602 1.00 39.44 162 TRP A C 1
ATOM 1273 O O . TRP A 1 162 ? 12.525 -3.500 13.617 1.00 39.44 162 TRP A O 1
ATOM 1283 N N . PRO A 1 163 ? 14.516 -3.113 12.691 1.00 37.97 163 PRO A N 1
ATOM 1284 C CA . PRO A 1 163 ? 15.109 -2.779 13.978 1.00 37.97 163 PRO A CA 1
ATOM 1285 C C . PRO A 1 163 ? 14.639 -1.366 14.345 1.00 37.97 163 PRO A C 1
ATOM 1287 O O . PRO A 1 163 ? 15.271 -0.371 14.013 1.00 37.97 163 PRO A O 1
ATOM 1290 N N . ILE A 1 164 ? 13.451 -1.264 14.939 1.00 39.50 164 ILE A N 1
ATOM 1291 C CA . ILE A 1 164 ? 12.860 0.007 15.389 1.00 39.50 164 ILE A CA 1
ATOM 1292 C C . ILE A 1 164 ? 13.294 0.314 16.823 1.00 39.50 164 ILE A C 1
ATOM 1294 O O . ILE A 1 164 ? 13.100 1.427 17.300 1.00 39.50 164 ILE A O 1
ATOM 1298 N N . THR A 1 165 ? 13.906 -0.640 17.525 1.00 35.31 165 THR A N 1
ATOM 1299 C CA . THR A 1 165 ? 14.221 -0.521 18.954 1.00 35.31 165 THR A CA 1
ATOM 1300 C C . THR A 1 165 ? 15.212 0.594 19.312 1.00 35.31 165 THR A C 1
ATOM 1302 O O . THR A 1 165 ? 15.396 0.849 20.493 1.00 35.31 165 THR A O 1
ATOM 1305 N N . GLU A 1 166 ? 15.777 1.318 18.341 1.00 35.47 166 GLU A N 1
ATOM 1306 C CA . GLU A 1 166 ? 16.649 2.484 18.570 1.00 35.47 166 GLU A CA 1
ATOM 1307 C C . GLU A 1 166 ? 16.088 3.811 18.011 1.00 35.47 166 GLU A C 1
ATOM 1309 O O . GLU A 1 166 ? 16.820 4.784 17.852 1.00 35.47 166 GLU A O 1
ATOM 1314 N N . LEU A 1 167 ? 14.787 3.899 17.702 1.00 38.91 167 LEU A N 1
ATOM 1315 C CA . LEU A 1 167 ? 14.185 5.129 17.153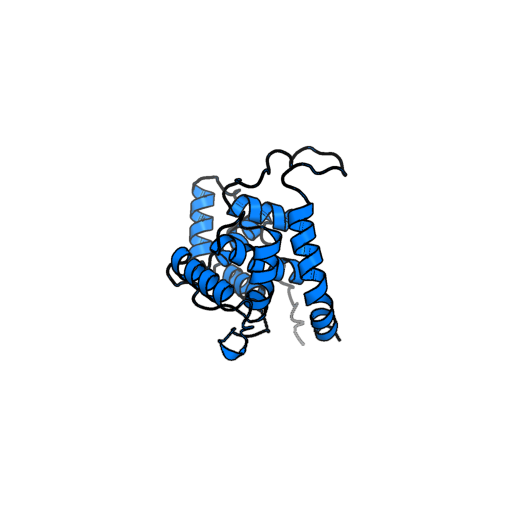 1.00 38.91 167 LEU A CA 1
ATOM 1316 C C . LEU A 1 167 ? 13.657 6.127 18.204 1.00 38.91 167 LEU A C 1
ATOM 1318 O O . LEU A 1 167 ? 13.257 7.228 17.806 1.00 38.91 167 LEU A O 1
ATOM 1322 N N . SER A 1 168 ? 13.650 5.789 19.504 1.00 33.59 168 SER A N 1
ATOM 1323 C CA . SER A 1 168 ? 13.013 6.629 20.536 1.00 33.59 168 SER A CA 1
ATOM 1324 C C . SER A 1 168 ? 13.908 7.660 21.233 1.00 33.59 168 SER A C 1
ATOM 1326 O O . SER A 1 168 ? 13.349 8.657 21.670 1.00 33.59 168 SER A O 1
ATOM 1328 N N . ASP A 1 169 ? 15.243 7.522 21.295 1.00 36.00 169 ASP A N 1
ATOM 1329 C CA . ASP A 1 169 ? 16.045 8.349 22.236 1.00 36.00 169 ASP A CA 1
ATOM 1330 C C . ASP A 1 169 ? 17.398 8.901 21.718 1.00 36.00 169 ASP A C 1
ATOM 1332 O O . ASP A 1 169 ? 18.286 9.244 22.499 1.00 36.00 169 ASP A O 1
ATOM 1336 N N . GLY A 1 170 ? 17.584 9.049 20.403 1.00 31.89 170 GLY A N 1
ATOM 1337 C CA . GLY A 1 170 ? 18.823 9.600 19.826 1.00 31.89 170 GLY A CA 1
ATOM 1338 C C . GLY A 1 170 ? 18.805 11.127 19.598 1.00 31.89 170 GLY A C 1
ATOM 1339 O O . GLY A 1 170 ? 17.850 11.630 18.993 1.00 31.89 170 GLY A O 1
ATOM 1340 N N . PRO A 1 171 ? 19.853 11.887 19.991 1.00 30.97 171 PRO A N 1
ATOM 1341 C CA . PRO A 1 171 ? 20.031 13.271 19.558 1.00 30.97 171 PRO A CA 1
ATOM 1342 C C . PRO A 1 171 ? 20.143 13.327 18.030 1.00 30.97 171 PRO A C 1
ATOM 1344 O O . PRO A 1 171 ? 20.589 12.378 17.396 1.00 30.97 171 PRO A O 1
ATOM 1347 N N . ARG A 1 172 ? 19.726 14.449 17.432 1.00 36.59 172 ARG A N 1
ATOM 1348 C CA . ARG A 1 172 ? 19.816 14.703 15.986 1.00 36.59 172 ARG A CA 1
ATOM 1349 C C . ARG A 1 172 ? 21.190 14.283 15.446 1.00 36.59 172 ARG A C 1
ATOM 1351 O O . ARG A 1 172 ? 22.179 14.962 15.698 1.00 36.59 172 ARG A O 1
ATOM 1358 N N . GLY A 1 173 ? 21.215 13.205 14.669 1.00 34.12 173 GLY A N 1
ATOM 1359 C CA . GLY A 1 173 ? 22.413 12.705 14.004 1.00 34.12 173 GLY A CA 1
ATOM 1360 C C . GLY A 1 173 ? 22.881 11.367 14.566 1.00 34.12 173 GLY A C 1
ATOM 1361 O O . GLY A 1 173 ? 23.097 11.237 15.762 1.00 34.12 173 GLY A O 1
ATOM 1362 N N . LEU A 1 174 ? 23.111 10.427 13.643 1.00 29.53 174 LEU A N 1
ATOM 1363 C CA . LEU A 1 174 ? 23.636 9.064 13.823 1.00 29.53 174 LEU A CA 1
ATOM 1364 C C . LEU A 1 174 ? 22.566 7.989 14.053 1.00 29.53 174 LEU A C 1
ATOM 1366 O O . LEU A 1 174 ? 22.241 7.588 15.162 1.00 29.53 174 LEU A O 1
ATOM 1370 N N . TRP A 1 175 ? 22.070 7.496 12.922 1.00 30.38 175 TRP A N 1
ATOM 1371 C CA . TRP A 1 175 ? 21.290 6.275 12.774 1.00 30.38 175 TRP A CA 1
ATOM 1372 C C . TRP A 1 175 ? 22.220 5.049 12.656 1.00 30.38 175 TRP A C 1
ATOM 1374 O O . TRP A 1 175 ? 23.128 5.094 11.817 1.00 30.38 175 TRP A O 1
ATOM 1384 N N . PRO A 1 176 ? 21.981 3.934 13.376 1.00 35.19 176 PRO A N 1
ATOM 1385 C CA . PRO A 1 176 ? 22.621 2.665 13.017 1.00 35.19 176 PRO A CA 1
ATOM 1386 C C . PRO A 1 176 ? 21.683 1.439 12.882 1.00 35.19 176 PRO A C 1
ATOM 1388 O O . PRO A 1 176 ? 20.760 1.216 13.651 1.00 35.19 176 PRO A O 1
ATOM 1391 N N . ALA A 1 177 ? 22.032 0.600 11.891 1.00 32.78 177 ALA A N 1
ATOM 1392 C CA . ALA A 1 177 ? 22.068 -0.874 11.942 1.00 32.78 177 ALA A CA 1
ATOM 1393 C C . ALA A 1 177 ? 20.875 -1.797 11.556 1.00 32.78 177 ALA A C 1
ATOM 1395 O O . ALA A 1 177 ? 20.968 -2.992 11.803 1.00 32.78 177 ALA A O 1
ATOM 1396 N N . LEU A 1 178 ? 19.890 -1.357 10.761 1.00 37.53 178 LEU A N 1
ATOM 1397 C CA . LEU A 1 178 ? 19.606 -1.985 9.445 1.00 37.53 178 LEU A CA 1
ATOM 1398 C C . LEU A 1 178 ? 19.364 -0.826 8.481 1.00 37.53 178 LEU A C 1
ATOM 1400 O O . LEU A 1 178 ? 18.446 -0.031 8.632 1.00 37.53 178 LEU A O 1
ATOM 1404 N N . THR A 1 179 ? 20.333 -0.645 7.603 1.00 44.06 179 THR A N 1
ATOM 1405 C CA . THR A 1 179 ? 21.001 0.638 7.412 1.00 44.06 179 THR A CA 1
ATOM 1406 C C . THR A 1 179 ? 20.216 1.611 6.527 1.00 44.06 179 THR A C 1
ATOM 1408 O O . THR A 1 179 ? 19.603 1.185 5.547 1.00 44.06 179 THR A O 1
ATOM 1411 N N . LEU A 1 180 ? 20.301 2.922 6.827 1.00 45.22 180 LEU A N 1
ATOM 1412 C CA . LEU A 1 180 ? 19.972 4.005 5.885 1.00 45.22 180 LEU A CA 1
ATOM 1413 C C . LEU A 1 180 ? 20.320 3.629 4.444 1.00 45.22 180 LEU A C 1
ATOM 1415 O O . LEU A 1 180 ? 19.438 3.757 3.622 1.00 45.22 180 LEU A O 1
ATOM 1419 N N . PRO A 1 181 ? 21.478 3.019 4.141 1.00 47.12 181 PRO A N 1
ATOM 1420 C CA . PRO A 1 181 ? 21.812 2.491 2.829 1.00 47.12 181 PRO A CA 1
ATOM 1421 C C . PRO A 1 181 ? 20.752 1.675 2.086 1.00 47.12 181 PRO A C 1
ATOM 1423 O O . PRO A 1 181 ? 20.744 1.731 0.872 1.00 47.12 181 PRO A O 1
ATOM 1426 N N . ALA A 1 182 ? 19.876 0.879 2.705 1.00 45.88 182 ALA A N 1
ATOM 1427 C CA . ALA A 1 182 ? 18.824 0.182 1.946 1.00 45.88 182 ALA A CA 1
ATOM 1428 C C . ALA A 1 182 ? 17.680 1.134 1.576 1.00 45.88 182 ALA A C 1
ATOM 1430 O O . ALA A 1 182 ? 17.216 1.115 0.441 1.00 45.88 182 ALA A O 1
ATOM 1431 N N . VAL A 1 183 ? 17.277 1.993 2.515 1.00 50.22 183 VAL A N 1
ATOM 1432 C CA . VAL A 1 183 ? 16.277 3.040 2.281 1.00 50.22 183 VAL A CA 1
ATOM 1433 C C . VAL A 1 183 ? 16.843 4.087 1.326 1.00 50.22 183 VAL A C 1
ATOM 1435 O O . VAL A 1 183 ? 16.252 4.296 0.291 1.00 50.22 183 VAL A O 1
ATOM 1438 N N . GLU A 1 184 ? 18.023 4.645 1.573 1.00 55.84 184 GLU A N 1
ATOM 1439 C CA . GLU A 1 184 ? 18.794 5.495 0.662 1.00 55.84 184 GLU A CA 1
ATOM 1440 C C . GLU A 1 184 ? 19.059 4.823 -0.682 1.00 55.84 184 GLU A C 1
ATOM 1442 O O . GLU A 1 184 ? 18.960 5.496 -1.688 1.00 55.84 184 GLU A O 1
ATOM 1447 N N . ARG A 1 185 ? 19.351 3.517 -0.775 1.00 57.00 185 ARG A N 1
ATOM 1448 C CA . ARG A 1 185 ? 19.456 2.853 -2.090 1.00 57.00 185 ARG A CA 1
ATOM 1449 C C . ARG A 1 185 ? 18.111 2.797 -2.792 1.00 57.00 185 ARG A C 1
ATOM 1451 O O . ARG A 1 185 ? 18.084 3.039 -3.987 1.00 57.00 185 ARG A O 1
ATOM 1458 N N . VAL A 1 186 ? 17.016 2.515 -2.084 1.00 54.12 186 VAL A N 1
ATOM 1459 C CA . VAL A 1 186 ? 15.660 2.599 -2.652 1.00 54.12 186 VAL A CA 1
ATOM 1460 C C . VAL A 1 186 ? 15.349 4.035 -3.080 1.00 54.12 186 VAL A C 1
ATOM 1462 O O . VAL A 1 186 ? 14.875 4.230 -4.190 1.00 54.12 186 VAL A O 1
ATOM 1465 N N . LEU A 1 187 ? 15.643 5.027 -2.238 1.00 59.59 187 LEU A N 1
ATOM 1466 C CA . LEU A 1 187 ? 15.398 6.445 -2.483 1.00 59.59 187 LEU A CA 1
ATOM 1467 C C . LEU A 1 187 ? 16.253 6.943 -3.653 1.00 59.59 187 LEU A C 1
ATOM 1469 O O . LEU A 1 187 ? 15.687 7.385 -4.637 1.00 59.59 187 LEU A O 1
ATOM 1473 N N . ASN A 1 188 ? 17.573 6.759 -3.625 1.00 62.09 188 ASN A N 1
ATOM 1474 C CA . ASN A 1 188 ? 18.501 7.134 -4.698 1.00 62.09 188 ASN A CA 1
ATOM 1475 C C . ASN A 1 188 ? 18.188 6.401 -6.010 1.00 62.09 188 ASN A C 1
ATOM 1477 O O . ASN A 1 188 ? 18.229 6.998 -7.085 1.00 62.09 188 ASN A O 1
ATOM 1481 N N . ALA A 1 189 ? 17.866 5.102 -5.948 1.00 58.59 189 ALA A N 1
ATOM 1482 C CA . ALA A 1 189 ? 17.505 4.343 -7.142 1.00 58.59 189 ALA A CA 1
ATOM 1483 C C . ALA A 1 189 ? 16.126 4.735 -7.684 1.00 58.59 189 ALA A C 1
ATOM 1485 O O . ALA A 1 189 ? 15.910 4.597 -8.879 1.00 58.59 189 ALA A O 1
ATOM 1486 N N . ALA A 1 190 ? 15.203 5.225 -6.854 1.00 55.75 190 ALA A N 1
ATOM 1487 C CA . ALA A 1 190 ? 13.895 5.699 -7.303 1.00 55.75 190 ALA A CA 1
ATOM 1488 C C . ALA A 1 190 ? 13.914 7.176 -7.751 1.00 55.75 190 ALA A C 1
ATOM 1490 O O . ALA A 1 190 ? 13.232 7.527 -8.714 1.00 55.75 190 ALA A O 1
ATOM 1491 N N . GLU A 1 191 ? 14.738 8.028 -7.131 1.00 59.16 191 GLU A N 1
ATOM 1492 C CA . GLU A 1 191 ? 14.924 9.444 -7.483 1.00 59.16 191 GLU A CA 1
ATOM 1493 C C . GLU A 1 191 ? 15.438 9.608 -8.917 1.00 59.16 191 GLU A C 1
ATOM 1495 O O . GLU A 1 191 ? 14.925 10.445 -9.661 1.00 59.16 191 GLU A O 1
ATOM 1500 N N . GLY A 1 192 ? 16.366 8.747 -9.353 1.00 54.59 192 GLY A N 1
ATOM 1501 C CA . GLY A 1 192 ? 16.886 8.753 -10.725 1.00 54.59 192 GLY A CA 1
ATOM 1502 C C . GLY A 1 192 ? 15.854 8.428 -11.815 1.00 54.59 192 GLY A C 1
ATOM 1503 O O . GLY A 1 192 ? 16.114 8.698 -12.984 1.00 54.59 192 GLY A O 1
ATOM 1504 N N . TRP A 1 193 ? 14.691 7.874 -11.454 1.00 51.78 193 TRP A N 1
ATOM 1505 C CA . TRP A 1 193 ? 13.652 7.451 -12.402 1.00 51.78 193 TRP A CA 1
ATOM 1506 C C . TRP A 1 193 ? 12.398 8.331 -12.382 1.00 51.78 193 TRP A C 1
ATOM 1508 O O . TRP A 1 193 ? 11.694 8.387 -13.386 1.00 51.78 193 TRP A O 1
ATOM 1518 N N . LEU A 1 194 ? 12.101 9.009 -11.268 1.00 49.97 194 LEU A N 1
ATOM 1519 C CA . LEU A 1 194 ? 10.840 9.746 -11.093 1.00 49.97 194 LEU A CA 1
ATOM 1520 C C . LEU A 1 194 ? 10.968 11.268 -11.161 1.00 49.97 194 LEU A C 1
ATOM 1522 O O . LEU A 1 194 ? 9.977 11.927 -11.470 1.00 49.97 194 LEU A O 1
ATOM 1526 N N . LEU A 1 195 ? 12.156 11.838 -10.936 1.00 48.28 195 LEU A N 1
ATOM 1527 C CA . LEU A 1 195 ? 12.346 13.292 -11.022 1.00 48.28 195 LEU A CA 1
ATOM 1528 C C . LEU A 1 195 ? 11.979 13.890 -12.399 1.00 48.28 195 LEU A C 1
ATOM 1530 O O . LEU A 1 195 ? 11.340 14.940 -12.404 1.00 48.28 195 LEU A O 1
ATOM 1534 N N . PRO A 1 196 ? 12.279 13.258 -13.554 1.00 49.41 196 PRO A N 1
ATOM 1535 C CA . PRO A 1 196 ? 11.920 13.831 -14.854 1.00 49.41 196 PRO A CA 1
ATOM 1536 C C . PRO A 1 196 ? 10.403 13.863 -15.106 1.00 49.41 196 PRO A C 1
ATOM 1538 O O . PRO A 1 196 ? 9.866 14.916 -15.434 1.00 49.41 196 PRO A O 1
ATOM 1541 N N . GLU A 1 197 ? 9.690 12.749 -14.885 1.00 46.22 197 GLU A N 1
ATOM 1542 C CA . GLU A 1 197 ? 8.237 12.666 -15.134 1.00 46.22 197 GLU A CA 1
ATOM 1543 C C . GLU A 1 197 ? 7.419 13.489 -14.117 1.00 46.22 197 GLU A C 1
ATOM 1545 O O . GLU A 1 197 ? 6.337 13.971 -14.436 1.00 46.22 197 GLU A O 1
ATOM 1550 N N . MET A 1 198 ? 7.910 13.679 -12.886 1.00 44.28 198 MET A N 1
ATOM 1551 C CA . MET A 1 198 ? 7.194 14.457 -11.866 1.00 44.28 198 MET A CA 1
ATOM 1552 C C . MET A 1 198 ? 7.363 15.973 -11.998 1.00 44.28 198 MET A C 1
ATOM 1554 O O . MET A 1 198 ? 6.458 16.711 -11.608 1.00 44.28 198 MET A O 1
ATOM 1558 N N . LEU A 1 199 ? 8.484 16.439 -12.557 1.00 47.28 199 LEU A N 1
ATOM 1559 C CA . LEU A 1 199 ? 8.682 17.856 -12.875 1.00 47.28 199 LEU A CA 1
ATOM 1560 C C . LEU A 1 199 ? 7.824 18.302 -14.071 1.00 47.28 199 LEU A C 1
ATOM 1562 O O . LEU A 1 199 ? 7.440 19.466 -14.131 1.00 47.28 199 LEU A O 1
ATOM 1566 N N . GLU A 1 200 ? 7.473 17.390 -14.982 1.00 48.31 200 GLU A N 1
ATOM 1567 C CA . GLU A 1 200 ? 6.613 17.683 -16.141 1.00 48.31 200 GLU A CA 1
ATOM 1568 C C . GLU A 1 200 ? 5.113 17.754 -15.809 1.00 48.31 200 GLU A C 1
ATOM 1570 O O . GLU A 1 200 ? 4.362 18.389 -16.537 1.00 48.31 200 GLU A O 1
ATOM 1575 N N . VAL A 1 201 ? 4.652 17.144 -14.712 1.00 46.00 201 VAL A N 1
ATOM 1576 C CA . VAL A 1 201 ? 3.226 17.180 -14.312 1.00 46.00 201 VAL A CA 1
ATOM 1577 C C . VAL A 1 201 ? 2.871 18.453 -13.520 1.00 46.00 201 VAL A C 1
ATOM 1579 O O . VAL A 1 201 ? 1.695 18.730 -13.287 1.00 46.00 201 VAL A O 1
ATOM 1582 N N . GLN A 1 202 ? 3.867 19.247 -13.104 1.00 38.81 202 GLN A N 1
ATOM 1583 C CA . GLN A 1 202 ? 3.660 20.514 -12.384 1.00 38.81 202 GLN A CA 1
ATOM 1584 C C . GLN A 1 202 ? 3.900 21.786 -13.223 1.00 38.81 202 GLN A C 1
ATOM 1586 O O . GLN A 1 202 ? 3.790 22.885 -12.672 1.00 38.81 202 GLN A O 1
ATOM 1591 N N . SER A 1 203 ? 4.199 21.662 -14.522 1.00 42.56 203 SER A N 1
ATOM 1592 C CA . SER A 1 203 ? 4.262 22.776 -15.486 1.00 42.56 203 SER A CA 1
ATOM 1593 C C . SER A 1 203 ? 2.991 22.902 -16.327 1.00 42.56 203 SER A C 1
ATOM 1595 O O . SER A 1 203 ? 2.707 24.053 -16.736 1.00 42.56 203 SER A O 1
#

Solvent-accessible surface area (backbone atoms only — not comparable to full-atom values): 12270 Å² total; per-residue (Å²): 143,80,84,79,77,77,78,73,75,75,76,72,77,77,72,54,68,68,59,47,52,52,47,51,53,38,49,70,65,48,47,51,37,62,54,41,44,51,51,53,51,52,33,38,76,69,65,77,38,76,101,63,87,79,65,52,44,70,55,43,43,51,52,49,50,67,70,60,70,65,84,68,42,76,50,49,82,88,76,50,51,87,92,47,40,67,59,48,52,54,25,50,51,37,35,20,63,78,36,74,52,64,41,81,79,47,37,37,62,45,56,65,40,40,59,55,44,41,58,42,49,69,69,78,52,55,53,42,54,38,49,49,50,32,56,46,51,57,51,42,74,73,64,78,55,61,67,63,66,54,52,51,52,52,33,56,75,64,70,55,80,44,87,60,92,74,75,86,83,70,67,96,73,87,86,85,82,78,46,67,64,43,57,48,40,35,48,58,63,44,50,79,69,44,54,70,67,57,59,64,77,76,111

pLDDT: mean 73.05, std 21.23, range [29.53, 97.81]

Sequence (203 aa):
MAALRTNSRRRVRKVHPDVLRAIHQDLLTGASAPDVVEALSQRQLRGELPDHAIPSARTVSNIAREMRTDDSGEWTMNDAEPATVNLVLRILQAVVQSTEGRIASLTKRQARLLPVIHAAVEGRFTLYQTYLWARFYIAWVRTEQDARDVALAFATMTGGKWPITELSDGPRGLWPALTLPAVERVLNAAEGWLLPEMLEVQS

Foldseek 3Di:
DDDDPPPPPPPPPPFDPVLVLQLVLCLLLLDQLVRSLVVSVVCVVVVVDPPGDRDDSVVSVVVSVVLPPPVQAWDDPVLDDPVCNVLLVVLLVVSCVSSVNSRNTDGSQLSVLLVQLCVLCVNVDDSPLSSSVSSLVVSCVVPVDDPVSSVVSSCVSVPVPDVCVPVPDDDPDDDDDPDPSSVVSSVVSVCVPVVVVVVVVVD